Protein AF-A0A1B0CNM8-F1 (afdb_monomer)

Structure (mmCIF, N/CA/C/O backbone):
data_AF-A0A1B0CNM8-F1
#
_entry.id   AF-A0A1B0CNM8-F1
#
loop_
_atom_site.group_PDB
_atom_site.id
_atom_site.type_symbol
_atom_site.label_atom_id
_atom_site.label_alt_id
_atom_site.label_comp_id
_atom_site.label_asym_id
_atom_site.label_entity_id
_atom_site.label_seq_id
_atom_site.pdbx_PDB_ins_code
_atom_site.Cartn_x
_atom_site.Cartn_y
_atom_site.Cartn_z
_atom_site.occupancy
_atom_site.B_iso_or_equiv
_atom_site.auth_seq_id
_atom_site.auth_comp_id
_atom_site.auth_asym_id
_atom_site.auth_atom_id
_atom_site.pdbx_PDB_model_num
ATOM 1 N N . MET A 1 1 ? 19.247 5.830 -10.428 1.00 47.47 1 MET A N 1
ATOM 2 C CA . MET A 1 1 ? 19.900 4.613 -9.886 1.00 47.47 1 MET A CA 1
ATOM 3 C C . MET A 1 1 ? 19.086 3.324 -10.061 1.00 47.47 1 MET A C 1
ATOM 5 O O . MET A 1 1 ? 19.707 2.274 -10.119 1.00 47.47 1 MET A O 1
ATOM 9 N N . ALA A 1 2 ? 17.759 3.357 -10.273 1.00 41.09 2 ALA A N 1
ATOM 10 C CA . ALA A 1 2 ? 16.982 2.166 -10.674 1.00 41.09 2 ALA A CA 1
ATOM 11 C C . ALA A 1 2 ? 17.505 1.488 -11.966 1.00 41.09 2 ALA A C 1
ATOM 13 O O . ALA A 1 2 ? 17.513 0.261 -12.079 1.00 41.09 2 ALA A O 1
ATOM 14 N N . GLN A 1 3 ? 18.045 2.280 -12.903 1.00 48.50 3 GLN A N 1
ATOM 15 C CA . GLN A 1 3 ? 18.751 1.761 -14.081 1.00 48.50 3 GLN A CA 1
ATOM 16 C C . GLN A 1 3 ? 20.043 1.005 -13.729 1.00 48.50 3 GLN A C 1
ATOM 18 O O . GLN A 1 3 ? 20.383 0.063 -14.431 1.00 48.50 3 GLN A O 1
ATOM 23 N N . GLN A 1 4 ? 20.750 1.350 -12.643 1.00 51.78 4 GLN A N 1
ATOM 24 C CA . GLN A 1 4 ? 22.021 0.701 -12.292 1.00 51.78 4 GLN A CA 1
ATOM 25 C C . GLN A 1 4 ? 21.834 -0.716 -11.741 1.00 51.78 4 GLN A C 1
ATOM 27 O O . GLN A 1 4 ? 22.663 -1.562 -12.043 1.00 51.78 4 GLN A O 1
ATOM 32 N N . LYS A 1 5 ? 20.731 -1.020 -11.038 1.00 52.16 5 LYS A N 1
ATOM 33 C CA . LYS A 1 5 ? 20.410 -2.400 -10.612 1.00 52.16 5 LYS A CA 1
ATOM 34 C C . LYS A 1 5 ? 20.354 -3.359 -11.808 1.00 52.16 5 LYS A C 1
ATOM 36 O O . LYS A 1 5 ? 20.938 -4.435 -11.768 1.00 52.16 5 LYS A O 1
ATOM 41 N N . HIS A 1 6 ? 19.693 -2.940 -12.886 1.00 49.47 6 HIS A N 1
ATOM 42 C CA . HIS A 1 6 ? 19.619 -3.714 -14.124 1.00 49.47 6 HIS A CA 1
ATOM 43 C C . HIS A 1 6 ? 20.933 -3.637 -14.921 1.00 49.47 6 HIS A C 1
ATOM 45 O O . HIS A 1 6 ? 21.350 -4.623 -15.516 1.00 49.47 6 HIS A O 1
ATOM 51 N N . CYS A 1 7 ? 21.642 -2.504 -14.887 1.00 49.78 7 CYS A N 1
ATOM 52 C CA . CYS A 1 7 ? 22.917 -2.342 -15.591 1.00 49.78 7 CYS A CA 1
ATOM 53 C C . CYS A 1 7 ? 24.039 -3.215 -15.001 1.00 49.78 7 CYS A C 1
ATOM 55 O O . CYS A 1 7 ? 24.815 -3.768 -15.763 1.00 49.78 7 CYS A O 1
ATOM 57 N N . VAL A 1 8 ? 24.091 -3.399 -13.677 1.00 54.31 8 VAL A N 1
ATOM 58 C CA . VAL A 1 8 ? 25.110 -4.218 -12.989 1.00 54.31 8 VAL A CA 1
ATOM 59 C C . VAL A 1 8 ? 25.069 -5.689 -13.416 1.00 54.31 8 VAL A C 1
ATOM 61 O O . VAL A 1 8 ? 26.111 -6.334 -13.462 1.00 54.31 8 VAL A O 1
ATOM 64 N N . ILE A 1 9 ? 23.885 -6.220 -13.739 1.00 52.66 9 ILE A N 1
ATOM 65 C CA . ILE A 1 9 ? 23.716 -7.623 -14.151 1.00 52.66 9 ILE A CA 1
ATOM 66 C C . ILE A 1 9 ? 24.064 -7.811 -15.637 1.00 52.66 9 ILE A C 1
ATOM 68 O O . ILE A 1 9 ? 24.629 -8.836 -16.005 1.00 52.66 9 ILE A O 1
ATOM 72 N N . TYR A 1 10 ? 23.738 -6.832 -16.492 1.00 56.75 10 TYR A N 1
ATOM 73 C CA . TYR A 1 10 ? 23.824 -6.976 -17.955 1.00 56.75 10 TYR A CA 1
ATOM 74 C C . TYR A 1 10 ? 25.001 -6.240 -18.617 1.00 56.75 10 TYR A C 1
ATOM 76 O O . TYR A 1 10 ? 25.299 -6.495 -19.782 1.00 56.75 10 TYR A O 1
ATOM 84 N N . ARG A 1 11 ? 25.676 -5.324 -17.916 1.00 56.03 11 ARG A N 1
ATOM 85 C CA . ARG A 1 11 ? 26.890 -4.643 -18.380 1.00 56.03 11 ARG A CA 1
ATOM 86 C C . ARG A 1 11 ? 27.938 -4.715 -17.279 1.00 56.03 11 ARG A C 1
ATOM 88 O O . ARG A 1 11 ? 27.811 -4.040 -16.262 1.00 56.03 11 ARG A O 1
ATOM 95 N N . GLU A 1 12 ? 28.986 -5.506 -17.497 1.00 54.22 12 GLU A N 1
ATOM 96 C CA . GLU A 1 12 ? 30.184 -5.496 -16.656 1.00 54.22 12 GLU A CA 1
ATOM 97 C C . GLU A 1 12 ? 30.738 -4.069 -16.559 1.00 54.22 12 GLU A C 1
ATOM 99 O O . GLU A 1 12 ? 31.449 -3.576 -17.434 1.00 54.22 12 GLU A O 1
ATOM 104 N N . THR A 1 13 ? 30.430 -3.370 -15.471 1.00 58.25 13 THR A N 1
ATOM 105 C CA . THR A 1 13 ? 31.172 -2.175 -15.086 1.00 58.25 13 THR A CA 1
ATOM 106 C C . THR A 1 13 ? 32.485 -2.623 -14.457 1.00 58.25 13 THR A C 1
ATOM 108 O O . THR A 1 13 ? 32.614 -2.632 -13.235 1.00 58.25 13 THR A O 1
ATOM 111 N N . ALA A 1 14 ? 33.471 -2.969 -15.290 1.00 56.66 14 ALA A N 1
ATOM 112 C CA . ALA A 1 14 ? 34.828 -3.353 -14.873 1.00 56.66 14 ALA A CA 1
ATOM 113 C C . ALA A 1 14 ? 35.513 -2.318 -13.945 1.00 56.66 14 ALA A C 1
ATOM 115 O O . ALA A 1 14 ? 36.491 -2.630 -13.270 1.00 56.66 14 ALA A O 1
ATOM 116 N N . HIS A 1 15 ? 34.983 -1.089 -13.879 1.00 59.69 15 HIS A N 1
ATOM 117 C CA . HIS A 1 15 ? 35.511 0.029 -13.093 1.00 59.69 15 HIS A CA 1
ATOM 118 C C . HIS A 1 15 ? 34.600 0.511 -11.950 1.00 59.69 15 HIS A C 1
ATOM 120 O O . HIS A 1 15 ? 34.946 1.472 -11.268 1.00 59.69 15 HIS A O 1
ATOM 126 N N . SER A 1 16 ? 33.434 -0.102 -11.715 1.00 62.44 16 SER A N 1
ATOM 127 C CA . SER A 1 16 ? 32.561 0.295 -10.599 1.00 62.44 16 SER A CA 1
ATOM 128 C C . SER A 1 16 ? 32.737 -0.650 -9.416 1.00 62.44 16 SER A C 1
ATOM 130 O O . SER A 1 16 ? 32.490 -1.848 -9.518 1.00 62.44 16 SER A O 1
ATOM 132 N N . HIS A 1 17 ? 33.133 -0.111 -8.260 1.00 75.31 17 HIS A N 1
ATOM 133 C CA . HIS A 1 17 ? 33.208 -0.885 -7.023 1.00 75.31 17 HIS A CA 1
ATOM 134 C C . HIS A 1 17 ? 31.802 -1.337 -6.608 1.00 75.31 17 HIS A C 1
ATOM 136 O O . HIS A 1 17 ? 31.041 -0.565 -6.026 1.00 75.31 17 HIS A O 1
ATOM 142 N N . LEU A 1 18 ? 31.465 -2.600 -6.879 1.00 74.94 18 LEU A N 1
ATOM 143 C CA . LEU A 1 18 ? 30.142 -3.186 -6.632 1.00 74.94 18 LEU A CA 1
ATOM 144 C C . LEU A 1 18 ? 29.637 -2.949 -5.197 1.00 74.94 18 LEU A C 1
ATOM 146 O O . LEU A 1 18 ? 28.464 -2.657 -4.984 1.00 74.94 18 LEU A O 1
ATOM 150 N N . LYS A 1 19 ? 30.546 -2.980 -4.214 1.00 80.50 19 LYS A N 1
ATOM 151 C CA . LYS A 1 19 ? 30.250 -2.683 -2.804 1.00 80.50 19 LYS A CA 1
ATOM 152 C C . LYS A 1 19 ? 29.772 -1.244 -2.578 1.00 80.50 19 LYS A C 1
ATOM 154 O O . LYS A 1 19 ? 28.887 -1.020 -1.758 1.00 80.50 19 LYS A O 1
ATOM 159 N N . LEU A 1 20 ? 30.351 -0.275 -3.288 1.00 82.19 20 LEU A N 1
ATOM 160 C CA . LEU A 1 20 ? 29.931 1.125 -3.211 1.00 82.19 20 LEU A CA 1
ATOM 161 C C . LEU A 1 20 ? 28.561 1.314 -3.866 1.00 82.19 20 LEU A C 1
ATOM 163 O O . LEU A 1 20 ? 27.705 1.971 -3.285 1.00 82.19 20 LEU A O 1
ATOM 167 N N . VAL A 1 21 ? 28.342 0.706 -5.035 1.00 79.94 21 VAL A N 1
ATOM 168 C CA . VAL A 1 21 ? 27.052 0.767 -5.741 1.00 79.94 21 VAL A CA 1
ATOM 169 C C . VAL A 1 21 ? 25.939 0.142 -4.898 1.00 79.94 21 VAL A C 1
ATOM 171 O O . VAL A 1 21 ? 24.884 0.751 -4.753 1.00 79.94 21 VAL A O 1
ATOM 174 N N . GLY A 1 22 ? 26.190 -1.018 -4.281 1.00 81.88 22 GLY A N 1
ATOM 175 C CA . GLY A 1 22 ? 25.249 -1.650 -3.352 1.00 81.88 22 GLY A CA 1
ATOM 176 C C . GLY A 1 22 ? 24.931 -0.757 -2.152 1.00 81.88 22 GLY A C 1
ATOM 177 O O . GLY A 1 22 ? 23.768 -0.486 -1.881 1.00 81.88 22 GLY A O 1
ATOM 178 N N . LYS A 1 23 ? 25.959 -0.189 -1.502 1.00 86.12 23 LYS A N 1
ATOM 179 C CA . LYS A 1 23 ? 25.759 0.737 -0.377 1.00 86.12 23 LYS A CA 1
ATOM 180 C C . LYS A 1 23 ? 24.927 1.964 -0.768 1.00 86.12 23 LYS A C 1
ATOM 182 O O . LYS A 1 23 ? 24.056 2.371 -0.008 1.00 86.12 23 LYS A O 1
ATOM 187 N N . LEU A 1 24 ? 25.199 2.566 -1.927 1.00 84.75 24 LEU A N 1
ATOM 188 C CA . LEU A 1 24 ? 24.438 3.718 -2.420 1.00 84.75 24 LEU A CA 1
ATOM 189 C C . LEU A 1 24 ? 22.988 3.341 -2.728 1.00 84.75 24 LEU A C 1
ATOM 191 O O . LEU A 1 24 ? 22.085 4.112 -2.417 1.00 84.75 24 LEU A O 1
ATOM 195 N N . TYR A 1 25 ? 22.760 2.157 -3.298 1.00 84.50 25 TYR A N 1
ATOM 196 C CA . TYR A 1 25 ? 21.416 1.651 -3.551 1.00 84.50 25 TYR A CA 1
ATOM 197 C C . TYR A 1 25 ? 20.621 1.504 -2.249 1.00 84.50 25 TYR A C 1
ATOM 199 O O . TYR A 1 25 ? 19.516 2.038 -2.157 1.00 84.50 25 TYR A O 1
ATOM 207 N N . ASP A 1 26 ? 21.204 0.864 -1.232 1.00 88.56 26 ASP A N 1
ATOM 208 C CA . ASP A 1 26 ? 20.559 0.683 0.072 1.00 88.56 26 ASP A CA 1
ATOM 209 C C . ASP A 1 26 ? 20.246 2.034 0.731 1.00 88.56 26 ASP A C 1
ATOM 211 O O . ASP A 1 26 ? 19.144 2.241 1.234 1.00 88.56 26 ASP A O 1
ATOM 215 N N . GLN A 1 27 ? 21.174 2.995 0.657 1.00 91.94 27 GLN A N 1
ATOM 216 C CA . GLN A 1 27 ? 20.963 4.353 1.170 1.00 91.94 27 GLN A CA 1
ATOM 217 C C . GLN A 1 27 ? 19.838 5.093 0.439 1.00 91.94 27 GLN A C 1
ATOM 219 O O . GLN A 1 27 ? 19.024 5.761 1.078 1.00 91.94 27 GLN A O 1
ATOM 224 N N . CYS A 1 28 ? 19.764 4.984 -0.890 1.00 90.44 28 CYS A N 1
ATOM 225 C CA . CYS A 1 28 ? 18.667 5.569 -1.657 1.00 90.44 28 CYS A CA 1
ATOM 226 C C . CYS A 1 28 ? 17.326 4.919 -1.309 1.00 90.44 28 CYS A C 1
ATOM 228 O O . CYS A 1 28 ? 16.332 5.632 -1.188 1.00 90.44 28 CYS A O 1
ATOM 230 N N . GLN A 1 29 ? 17.294 3.596 -1.131 1.00 90.00 29 GLN A N 1
ATOM 231 C CA . GLN A 1 29 ? 16.080 2.875 -0.762 1.00 90.00 29 GLN A CA 1
ATOM 232 C C . GLN A 1 29 ? 15.595 3.270 0.638 1.00 90.00 29 GLN A C 1
ATOM 234 O O . GLN A 1 29 ? 14.409 3.535 0.816 1.00 90.00 29 GLN A O 1
ATOM 239 N N . ASP A 1 30 ? 16.497 3.372 1.615 1.00 93.12 30 ASP A N 1
ATOM 240 C CA . ASP A 1 30 ? 16.167 3.826 2.970 1.00 93.12 30 ASP A CA 1
ATOM 241 C C . ASP A 1 30 ? 15.648 5.273 2.962 1.00 93.12 30 ASP A C 1
ATOM 243 O O . ASP A 1 30 ? 14.571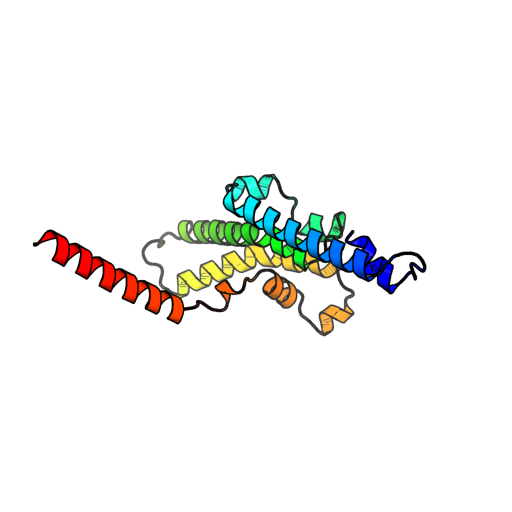 5.566 3.481 1.00 93.12 30 ASP A O 1
ATOM 247 N N . THR A 1 31 ? 16.338 6.167 2.246 1.00 94.44 31 THR A N 1
ATOM 248 C CA . THR A 1 31 ? 15.903 7.565 2.084 1.00 94.44 31 THR A CA 1
ATOM 249 C C . THR A 1 31 ? 14.521 7.655 1.429 1.00 94.44 31 THR A C 1
ATOM 251 O O . THR A 1 31 ? 13.692 8.468 1.836 1.00 94.44 31 THR A O 1
ATOM 254 N N . LEU A 1 32 ? 14.239 6.807 0.434 1.00 93.44 32 LEU A N 1
ATOM 255 C CA . LEU A 1 32 ? 12.935 6.738 -0.226 1.00 93.44 32 LEU A CA 1
ATOM 256 C C . LEU A 1 32 ? 11.830 6.300 0.742 1.00 93.44 32 LEU A C 1
ATOM 258 O O . LEU A 1 32 ? 10.756 6.900 0.748 1.00 93.44 32 LEU A O 1
ATOM 262 N N . VAL A 1 33 ? 12.081 5.280 1.565 1.00 92.31 33 VAL A N 1
ATOM 263 C CA . VAL A 1 33 ? 11.109 4.800 2.560 1.00 92.31 33 VAL A CA 1
ATOM 264 C C . VAL A 1 33 ? 10.847 5.868 3.621 1.00 92.31 33 VAL A C 1
ATOM 266 O O . VAL A 1 33 ? 9.688 6.128 3.960 1.00 92.31 33 VAL A O 1
ATOM 269 N N . GLN A 1 34 ? 11.897 6.537 4.102 1.00 94.31 34 GLN A N 1
ATOM 270 C CA . GLN A 1 34 ? 11.774 7.653 5.041 1.00 94.31 34 GLN A CA 1
ATOM 271 C C . GLN A 1 34 ? 10.955 8.795 4.438 1.00 94.31 34 GLN A C 1
ATOM 273 O O . GLN A 1 34 ? 10.027 9.290 5.076 1.00 94.31 34 GLN A O 1
ATOM 278 N N . PHE A 1 35 ? 11.236 9.165 3.188 1.00 93.50 35 PHE A N 1
ATOM 279 C CA . PHE A 1 35 ? 10.489 10.206 2.495 1.00 93.50 35 PHE A CA 1
ATOM 280 C C . PHE A 1 35 ? 9.022 9.817 2.281 1.00 93.50 35 PHE A C 1
ATOM 282 O O . PHE A 1 35 ? 8.137 10.605 2.595 1.00 93.50 35 PHE A O 1
ATOM 289 N N . GLY A 1 36 ? 8.734 8.591 1.836 1.00 91.56 36 GLY A N 1
ATOM 290 C CA . GLY A 1 36 ? 7.360 8.101 1.688 1.00 91.56 36 GLY A CA 1
ATOM 291 C C . GLY A 1 36 ? 6.579 8.127 3.006 1.00 91.56 36 GLY A C 1
ATOM 292 O O . GLY A 1 36 ? 5.428 8.563 3.038 1.00 91.56 36 GLY A O 1
ATOM 293 N N . THR A 1 37 ? 7.231 7.750 4.109 1.00 90.50 37 THR A N 1
ATOM 294 C CA . THR A 1 37 ? 6.645 7.802 5.461 1.00 90.50 37 THR A CA 1
ATOM 295 C C . THR A 1 37 ? 6.381 9.242 5.902 1.00 90.50 37 THR A C 1
ATOM 297 O O . THR A 1 37 ? 5.322 9.547 6.455 1.00 90.50 37 THR A O 1
ATOM 300 N N . PHE A 1 38 ? 7.322 10.144 5.619 1.00 93.00 38 PHE A N 1
ATOM 301 C CA . PHE A 1 38 ? 7.183 11.567 5.900 1.00 93.00 38 PHE A CA 1
ATOM 302 C C . PHE A 1 38 ? 6.013 12.181 5.124 1.00 93.00 38 PHE A C 1
ATOM 304 O O . PHE A 1 38 ? 5.191 12.879 5.717 1.00 93.00 38 PHE A O 1
ATOM 311 N N . LEU A 1 39 ? 5.884 11.872 3.831 1.00 91.44 39 LEU A N 1
ATOM 312 C CA . LEU A 1 39 ? 4.774 12.346 3.006 1.00 91.44 39 LEU A CA 1
ATOM 313 C C . LEU A 1 39 ? 3.425 11.872 3.553 1.00 91.44 39 LEU A C 1
ATOM 315 O O . LEU A 1 39 ? 2.521 12.688 3.705 1.00 91.44 39 LEU A O 1
ATOM 319 N N . GLY A 1 40 ? 3.309 10.586 3.897 1.00 87.38 40 GLY A N 1
ATOM 320 C CA . GLY A 1 40 ? 2.072 10.019 4.443 1.00 87.38 40 GLY A CA 1
ATOM 321 C C . GLY A 1 40 ? 1.691 10.547 5.832 1.00 87.38 40 GLY A C 1
ATOM 322 O O . GLY A 1 40 ? 0.536 10.426 6.223 1.00 87.38 40 GLY A O 1
ATOM 323 N N . SER A 1 41 ? 2.641 11.129 6.571 1.00 89.00 41 SER A N 1
ATOM 324 C CA . SER A 1 41 ? 2.390 11.734 7.890 1.00 89.00 41 SER A CA 1
ATOM 325 C C . SER A 1 41 ? 2.148 13.245 7.825 1.00 89.00 41 SER A C 1
ATOM 327 O O . SER A 1 41 ? 1.517 13.800 8.719 1.00 89.00 41 SER A O 1
ATOM 329 N N . THR A 1 42 ? 2.683 13.917 6.803 1.00 91.62 42 THR A N 1
ATOM 330 C CA . THR A 1 42 ? 2.654 15.384 6.687 1.00 91.62 42 THR A CA 1
ATOM 331 C C . THR A 1 42 ? 1.470 15.869 5.863 1.00 91.62 42 THR A C 1
ATOM 333 O O . THR A 1 42 ? 0.887 16.901 6.189 1.00 91.62 42 THR A O 1
ATOM 336 N N . TYR A 1 43 ? 1.123 15.145 4.798 1.00 90.56 43 TYR A N 1
ATOM 337 C CA . TYR A 1 43 ? 0.020 15.508 3.915 1.00 90.56 43 TYR A CA 1
ATOM 338 C C . TYR A 1 43 ? -1.280 14.827 4.322 1.00 90.56 43 TYR A C 1
ATOM 340 O O . TYR A 1 43 ? -1.293 13.699 4.820 1.00 90.56 43 TYR A O 1
ATOM 348 N N . THR A 1 44 ? -2.391 15.503 4.038 1.00 89.94 44 THR A N 1
ATOM 349 C CA . THR A 1 44 ? -3.696 14.837 3.972 1.00 89.94 44 THR A CA 1
ATOM 350 C C . THR A 1 44 ? -3.728 13.864 2.793 1.00 89.94 44 THR A C 1
ATOM 352 O O . THR A 1 44 ? -2.924 13.960 1.861 1.00 89.94 44 THR A O 1
ATOM 355 N N . VAL A 1 45 ? -4.650 12.899 2.812 1.00 86.50 45 VAL A N 1
ATOM 356 C CA . VAL A 1 45 ? -4.694 11.892 1.743 1.00 86.50 45 VAL A CA 1
ATOM 357 C C . VAL A 1 45 ? -5.115 12.517 0.410 1.00 86.50 45 VAL A C 1
ATOM 359 O O . VAL A 1 45 ? -4.633 12.105 -0.642 1.00 86.50 45 VAL A O 1
ATOM 362 N N . GLU A 1 46 ? -5.946 13.555 0.446 1.00 87.75 46 GLU A N 1
ATOM 363 C CA . GLU A 1 46 ? -6.361 14.317 -0.728 1.00 87.75 46 GLU A CA 1
ATOM 364 C C . GLU A 1 46 ? -5.181 15.066 -1.367 1.00 87.75 46 GLU A C 1
ATOM 366 O O . GLU A 1 46 ? -4.946 14.926 -2.568 1.00 87.75 46 GLU A O 1
ATOM 371 N N . GLU A 1 47 ? -4.385 15.788 -0.569 1.00 91.12 47 GLU A N 1
ATOM 372 C CA . GLU A 1 47 ? -3.171 16.465 -1.052 1.00 91.12 47 GLU A CA 1
ATOM 373 C C . GLU A 1 47 ? -2.149 15.460 -1.592 1.00 91.12 47 GLU A C 1
ATOM 375 O O . GLU A 1 47 ? -1.507 15.699 -2.615 1.00 91.12 47 GLU A O 1
ATOM 380 N N . TYR A 1 48 ? -2.014 14.310 -0.928 1.00 91.19 48 TYR A N 1
ATOM 381 C CA . TYR A 1 48 ? -1.136 13.230 -1.367 1.00 91.19 48 TYR A CA 1
ATOM 382 C C . TYR A 1 48 ? -1.540 12.706 -2.754 1.00 91.19 48 TYR A C 1
ATOM 384 O O . TYR A 1 48 ? -0.684 12.513 -3.618 1.00 91.19 48 TYR A O 1
ATOM 392 N N . MET A 1 49 ? -2.844 12.533 -2.991 1.00 87.44 49 MET A N 1
ATOM 393 C CA . MET A 1 49 ? -3.390 12.085 -4.274 1.00 87.44 49 MET A CA 1
ATOM 394 C C . MET A 1 49 ? -3.281 13.132 -5.387 1.00 87.44 49 MET A C 1
ATOM 396 O O . MET A 1 49 ? -3.133 12.754 -6.544 1.00 87.44 49 MET A O 1
ATOM 400 N N . GLU A 1 50 ? -3.358 14.424 -5.066 1.00 90.06 50 GLU A N 1
ATOM 401 C CA . GLU A 1 50 ? -3.201 15.501 -6.053 1.00 90.06 50 GLU A CA 1
ATOM 402 C C . GLU A 1 50 ? -1.737 15.675 -6.487 1.00 90.06 50 GLU A C 1
ATOM 404 O O . GLU A 1 50 ? -1.448 16.003 -7.638 1.00 90.06 50 GLU A O 1
ATOM 409 N N . ARG A 1 51 ? -0.792 15.450 -5.566 1.00 89.38 51 ARG A N 1
ATOM 410 C CA . ARG A 1 51 ? 0.644 15.655 -5.805 1.00 89.38 51 ARG A CA 1
ATOM 411 C C . ARG A 1 51 ? 1.329 14.471 -6.478 1.00 89.38 51 ARG A C 1
ATOM 413 O O . ARG A 1 51 ? 2.352 14.676 -7.132 1.00 89.38 51 ARG A O 1
ATOM 420 N N . LEU A 1 52 ? 0.820 13.253 -6.297 1.00 89.69 52 LEU A N 1
ATOM 421 C CA . LEU A 1 52 ? 1.413 12.047 -6.870 1.00 89.69 52 LEU A CA 1
ATOM 422 C C . LEU A 1 52 ? 0.687 11.595 -8.140 1.00 89.69 52 LEU A C 1
ATOM 424 O O . LEU A 1 52 ? -0.539 11.649 -8.213 1.00 89.69 52 LEU A O 1
ATOM 428 N N . PRO A 1 53 ? 1.431 11.107 -9.149 1.00 90.50 53 PRO A N 1
ATOM 429 C CA . PRO A 1 53 ? 0.825 10.576 -10.359 1.00 90.50 53 PRO A CA 1
ATOM 430 C C . PRO A 1 53 ? 0.033 9.295 -10.069 1.00 90.50 53 PRO A C 1
ATOM 432 O O . PRO A 1 53 ? 0.230 8.622 -9.059 1.00 90.50 53 PRO A O 1
ATOM 435 N N . SER A 1 54 ? -0.846 8.913 -10.994 1.00 89.44 54 SER A N 1
ATOM 436 C CA . SER A 1 54 ? -1.564 7.640 -10.893 1.00 89.44 54 SER A CA 1
ATOM 437 C C . SER A 1 54 ? -0.601 6.444 -10.922 1.00 89.44 54 SER A C 1
ATOM 439 O O . SER A 1 54 ? 0.453 6.501 -11.565 1.00 89.44 54 SER A O 1
ATOM 441 N N . ILE A 1 55 ? -0.987 5.321 -10.299 1.00 89.19 55 ILE A N 1
ATOM 442 C CA . ILE A 1 55 ? -0.180 4.088 -10.355 1.00 89.19 55 ILE A CA 1
ATOM 443 C C . ILE A 1 55 ? 0.070 3.625 -11.800 1.00 89.19 55 ILE A C 1
ATOM 445 O O . ILE A 1 55 ? 1.146 3.122 -12.113 1.00 89.19 55 ILE A O 1
ATOM 449 N N . HIS A 1 56 ? -0.886 3.856 -12.701 1.00 87.44 56 HIS A N 1
ATOM 450 C CA . HIS A 1 56 ? -0.739 3.542 -14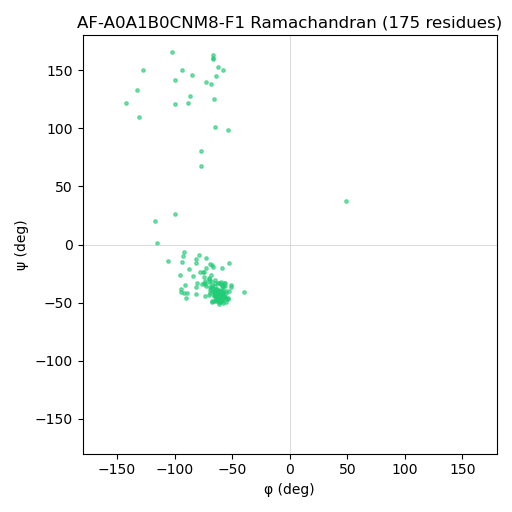.118 1.00 87.44 56 HIS A CA 1
ATOM 451 C C . HIS A 1 56 ? 0.420 4.320 -14.757 1.00 87.44 56 HIS A C 1
ATOM 453 O O . HIS A 1 56 ? 1.298 3.710 -15.366 1.00 87.44 56 HIS A O 1
ATOM 459 N N . SER A 1 57 ? 0.478 5.640 -14.549 1.00 89.75 57 SER A N 1
ATOM 460 C CA . SER A 1 57 ? 1.581 6.485 -15.030 1.00 89.75 57 SER A CA 1
ATOM 461 C C . SER A 1 57 ? 2.916 6.083 -14.394 1.00 89.75 57 SER A C 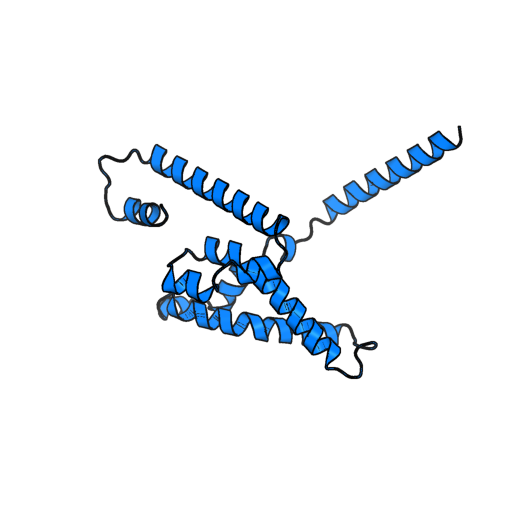1
ATOM 463 O O . SER A 1 57 ? 3.928 5.987 -15.085 1.00 89.75 57 SER A O 1
ATOM 465 N N . MET A 1 58 ? 2.930 5.770 -13.091 1.00 91.06 58 MET A N 1
ATOM 466 C CA . MET A 1 58 ? 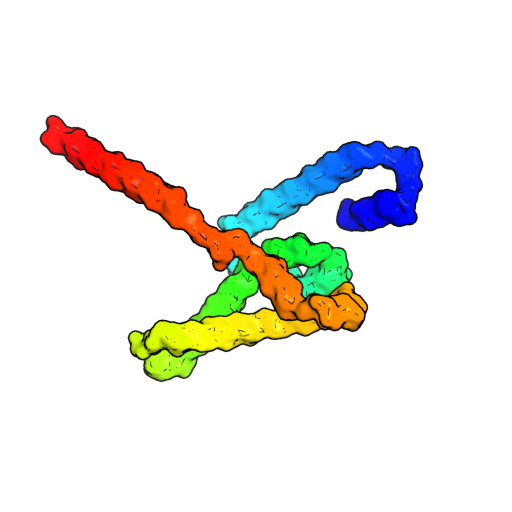4.143 5.292 -12.410 1.00 91.06 58 MET A CA 1
ATOM 467 C C . MET A 1 58 ? 4.720 4.029 -13.063 1.00 91.06 58 MET A C 1
ATOM 469 O O . MET A 1 58 ? 5.929 3.951 -13.281 1.00 91.06 58 MET A O 1
ATOM 473 N N . LEU A 1 59 ? 3.869 3.052 -13.381 1.00 88.19 59 LEU A N 1
ATOM 474 C CA . LEU A 1 59 ? 4.294 1.750 -13.898 1.00 88.19 59 LEU A CA 1
ATOM 475 C C . LEU A 1 59 ? 4.596 1.771 -15.404 1.00 88.19 59 LEU A C 1
ATOM 477 O O . LEU A 1 59 ? 5.585 1.177 -15.834 1.00 88.19 59 LEU A O 1
ATOM 481 N N . GLN A 1 60 ? 3.760 2.434 -16.209 1.00 86.44 60 GLN A N 1
ATOM 482 C CA . GLN A 1 60 ? 3.873 2.394 -17.670 1.00 86.44 60 GLN A CA 1
ATOM 483 C C . GLN A 1 60 ? 4.726 3.521 -18.252 1.00 86.44 60 GLN A C 1
ATOM 485 O O . GLN A 1 60 ? 5.512 3.259 -19.154 1.00 86.44 60 GLN A O 1
ATOM 490 N N . GLU A 1 61 ? 4.589 4.751 -17.755 1.00 88.94 61 GLU A N 1
ATOM 491 C CA . GLU A 1 61 ? 5.260 5.927 -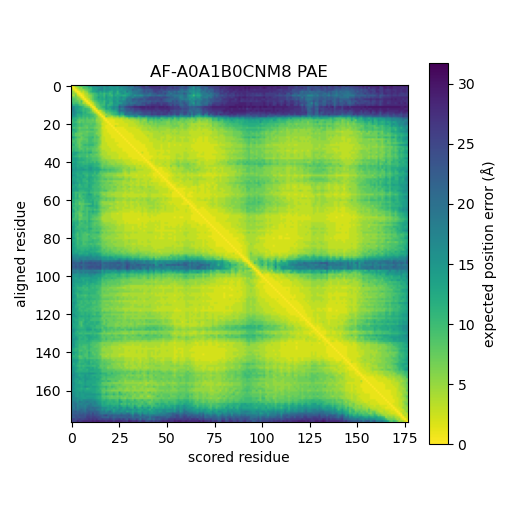18.329 1.00 88.94 61 GLU A CA 1
ATOM 492 C C . GLU A 1 61 ? 6.631 6.162 -17.686 1.00 88.94 61 GLU A C 1
ATOM 494 O O . GLU A 1 61 ? 7.631 6.353 -18.374 1.00 88.94 61 GLU A O 1
ATOM 499 N N . TYR A 1 62 ? 6.697 6.093 -16.354 1.00 88.56 62 TYR A N 1
ATOM 500 C CA . TYR A 1 62 ? 7.939 6.324 -15.608 1.00 88.56 62 TYR A CA 1
ATOM 501 C C . TYR A 1 62 ? 8.744 5.049 -15.339 1.00 88.56 62 TYR A C 1
ATOM 503 O O . TYR A 1 62 ? 9.861 5.131 -14.824 1.00 88.56 62 TYR A O 1
ATOM 511 N N . HIS A 1 63 ? 8.193 3.878 -15.681 1.00 86.19 63 HIS A N 1
ATOM 512 C CA . HIS A 1 63 ? 8.812 2.565 -15.476 1.00 86.19 63 HIS A CA 1
ATOM 513 C C . HIS A 1 63 ? 9.347 2.360 -14.047 1.00 86.19 63 HIS A C 1
ATOM 515 O O . HIS A 1 63 ? 10.410 1.766 -13.831 1.00 86.19 63 HIS A O 1
ATOM 521 N N . ILE A 1 64 ? 8.615 2.877 -13.057 1.00 89.62 64 ILE A N 1
ATOM 522 C CA . ILE A 1 64 ? 8.922 2.676 -11.642 1.00 89.62 64 ILE A CA 1
ATOM 523 C C . ILE A 1 64 ? 8.673 1.203 -11.313 1.00 89.62 64 ILE A C 1
ATOM 525 O O . ILE A 1 64 ? 7.695 0.602 -11.756 1.00 89.62 64 ILE A O 1
ATOM 529 N N . HIS A 1 65 ? 9.575 0.608 -10.535 1.00 87.88 65 HIS A N 1
ATOM 530 C CA . HIS A 1 65 ? 9.451 -0.787 -10.132 1.00 87.88 65 HIS A CA 1
ATOM 531 C C . HIS A 1 65 ? 8.205 -0.989 -9.251 1.00 87.88 65 HIS A C 1
ATOM 533 O O . HIS A 1 65 ? 7.829 -0.105 -8.477 1.00 87.88 65 HIS A O 1
ATOM 539 N N . SER A 1 66 ? 7.550 -2.146 -9.383 1.00 88.81 66 SER A N 1
ATOM 540 C CA . SER A 1 66 ? 6.244 -2.394 -8.763 1.00 88.81 66 SER A CA 1
ATOM 541 C C . SER A 1 66 ? 6.267 -2.229 -7.245 1.00 88.81 66 SER A C 1
ATOM 543 O O . SER A 1 66 ? 5.346 -1.644 -6.693 1.00 88.81 66 SER A O 1
ATOM 545 N N . ASP A 1 67 ? 7.329 -2.665 -6.571 1.00 89.56 67 ASP A N 1
ATOM 546 C CA . ASP A 1 67 ? 7.480 -2.492 -5.119 1.00 89.56 67 ASP A CA 1
ATOM 547 C C . ASP A 1 67 ? 7.367 -1.020 -4.678 1.00 89.56 67 ASP A C 1
ATOM 549 O O . ASP A 1 67 ? 6.609 -0.710 -3.761 1.00 89.56 67 ASP A O 1
ATOM 553 N N . VAL A 1 68 ? 8.057 -0.106 -5.361 1.00 91.44 68 VAL A N 1
ATOM 554 C CA . VAL A 1 68 ? 8.069 1.329 -5.066 1.00 91.44 68 VAL A CA 1
ATOM 555 C C . VAL A 1 68 ? 6.762 1.987 -5.491 1.00 91.44 68 VAL A C 1
ATOM 557 O O . VAL A 1 68 ? 6.197 2.769 -4.728 1.00 91.44 68 VAL A O 1
ATOM 560 N N . ALA A 1 69 ? 6.256 1.662 -6.683 1.00 92.69 69 ALA A N 1
ATOM 561 C CA . ALA A 1 69 ? 5.005 2.229 -7.180 1.00 92.69 69 ALA A CA 1
ATOM 562 C C . ALA A 1 69 ? 3.831 1.870 -6.257 1.00 92.69 69 ALA A C 1
ATOM 564 O O . ALA A 1 69 ? 3.057 2.741 -5.863 1.00 92.69 69 ALA A O 1
ATOM 565 N N . PHE A 1 70 ? 3.733 0.601 -5.848 1.00 93.12 70 PHE A N 1
ATOM 566 C CA . PHE A 1 70 ? 2.703 0.169 -4.912 1.00 93.12 70 PHE A CA 1
ATOM 567 C C . PHE A 1 70 ? 2.931 0.728 -3.512 1.00 93.12 70 PHE A C 1
ATOM 569 O O . PHE A 1 70 ? 1.950 1.145 -2.910 1.00 93.12 70 PHE A O 1
ATOM 576 N N . PHE A 1 71 ? 4.173 0.803 -3.014 1.00 92.62 71 PHE A N 1
ATOM 577 C CA . PHE A 1 71 ? 4.486 1.441 -1.727 1.00 92.62 71 PHE A CA 1
ATOM 578 C C . PHE A 1 71 ? 3.939 2.873 -1.643 1.00 92.62 71 PHE A C 1
AT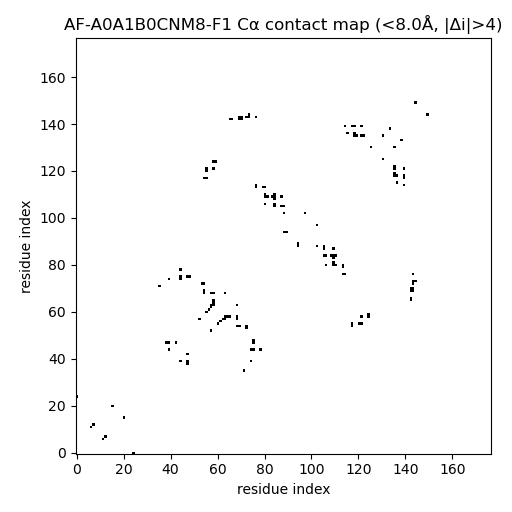OM 580 O O . PHE A 1 71 ? 3.292 3.214 -0.654 1.00 92.62 71 PHE A O 1
ATOM 587 N N . LEU A 1 72 ? 4.131 3.674 -2.695 1.00 92.25 72 LEU A N 1
ATOM 588 C CA . LEU A 1 72 ? 3.606 5.039 -2.771 1.00 92.25 72 LEU A CA 1
ATOM 589 C C . LEU A 1 72 ? 2.085 5.070 -2.980 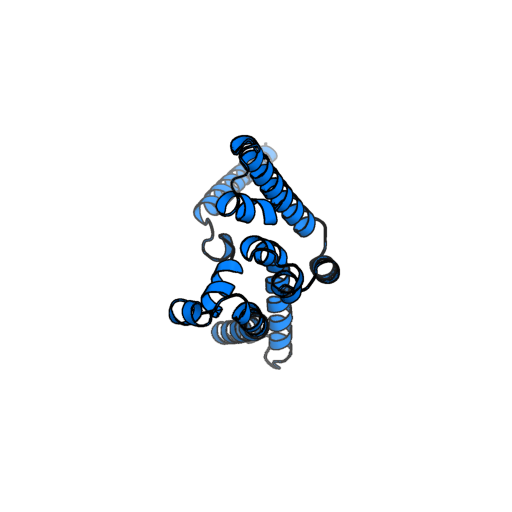1.00 92.25 72 LEU A C 1
ATOM 591 O O . LEU A 1 72 ? 1.404 5.927 -2.436 1.00 92.25 72 LEU A O 1
ATOM 595 N N . ALA A 1 73 ? 1.514 4.132 -3.734 1.00 92.25 73 ALA A N 1
ATOM 596 C CA . ALA A 1 73 ? 0.089 4.159 -4.056 1.00 92.25 73 ALA A CA 1
ATOM 597 C C . ALA A 1 73 ? -0.835 3.600 -2.951 1.00 92.25 73 ALA A C 1
ATOM 599 O O . ALA A 1 73 ? -2.038 3.867 -2.986 1.00 92.25 73 ALA A O 1
ATOM 600 N N . ARG A 1 74 ? -0.326 2.853 -1.951 1.00 91.31 74 ARG A N 1
ATOM 601 C CA . ARG A 1 74 ? -1.183 2.210 -0.920 1.00 91.31 74 ARG A CA 1
ATOM 602 C C . ARG A 1 74 ? -2.140 3.170 -0.205 1.00 91.31 74 ARG A C 1
ATOM 604 O O . ARG A 1 74 ? -3.322 2.830 -0.111 1.00 91.31 74 ARG A O 1
ATOM 611 N N . PRO A 1 75 ? -1.703 4.354 0.276 1.00 90.62 75 PRO A N 1
ATOM 612 C CA . PRO A 1 75 ? -2.606 5.287 0.951 1.00 90.62 75 PRO A CA 1
ATOM 613 C C . PRO A 1 75 ? -3.765 5.731 0.048 1.00 90.62 75 PRO A C 1
ATOM 615 O O . PRO A 1 75 ? -4.894 5.884 0.517 1.00 90.62 75 PRO A O 1
ATOM 618 N N . MET A 1 76 ? -3.504 5.860 -1.259 1.00 91.19 76 MET A N 1
ATOM 619 C CA . MET A 1 76 ? -4.503 6.244 -2.257 1.00 91.19 76 MET A CA 1
ATOM 620 C C . MET A 1 76 ? -5.586 5.168 -2.389 1.00 91.19 76 MET A C 1
ATOM 622 O O . MET A 1 76 ? -6.772 5.492 -2.399 1.00 91.19 76 MET A O 1
ATOM 626 N N . PHE A 1 77 ? -5.203 3.886 -2.428 1.00 91.94 77 PHE A N 1
ATOM 627 C CA . PHE A 1 77 ? -6.160 2.779 -2.538 1.00 91.94 77 PHE A CA 1
ATOM 628 C C . PHE A 1 77 ? -7.072 2.697 -1.323 1.00 91.94 77 PHE A C 1
ATOM 630 O O . PHE A 1 77 ? -8.292 2.661 -1.473 1.00 91.94 77 PHE A O 1
ATOM 637 N N . SER A 1 78 ? -6.499 2.734 -0.119 1.00 90.19 78 SER A N 1
ATOM 638 C CA . SER A 1 78 ? -7.273 2.687 1.123 1.00 90.19 78 SER A CA 1
ATOM 639 C C . SER A 1 78 ? -8.284 3.829 1.196 1.00 90.19 78 SER A C 1
ATOM 641 O O . SER A 1 78 ? -9.437 3.620 1.578 1.00 90.19 78 SER A O 1
ATOM 643 N N . HIS A 1 79 ? -7.888 5.033 0.785 1.00 91.56 79 HIS A N 1
ATOM 644 C CA . HIS A 1 79 ? -8.789 6.176 0.752 1.00 91.56 79 HIS A CA 1
ATOM 645 C C . HIS A 1 79 ? -9.896 6.025 -0.295 1.00 91.56 79 HIS A C 1
ATOM 647 O O . HIS A 1 79 ? -11.069 6.176 0.041 1.00 91.56 79 HIS A O 1
ATOM 653 N N . GLN A 1 80 ? -9.558 5.651 -1.532 1.00 92.75 80 GLN A N 1
ATOM 654 C CA . GLN A 1 80 ? -10.540 5.438 -2.600 1.00 92.75 80 GLN A CA 1
ATOM 655 C C . GLN A 1 80 ? -11.557 4.344 -2.245 1.00 92.75 80 GLN A C 1
ATOM 657 O O . GLN A 1 80 ? -12.757 4.521 -2.467 1.00 92.75 80 GLN A O 1
ATOM 662 N N . ILE A 1 81 ? -11.105 3.236 -1.647 1.00 94.19 81 ILE A N 1
ATOM 663 C CA . ILE A 1 81 ? -11.977 2.139 -1.205 1.00 94.19 81 ILE A CA 1
ATOM 664 C C . ILE A 1 81 ? -12.930 2.629 -0.112 1.00 94.19 81 ILE A C 1
ATOM 666 O O . ILE A 1 81 ? -14.137 2.407 -0.214 1.00 94.19 81 ILE A O 1
ATOM 670 N N . ASN A 1 82 ? -12.423 3.333 0.904 1.00 93.06 82 ASN A N 1
ATOM 671 C CA . ASN A 1 82 ? -13.256 3.866 1.984 1.00 93.06 82 ASN A CA 1
ATOM 672 C C . ASN A 1 82 ? -14.262 4.906 1.476 1.00 93.06 82 ASN A C 1
ATOM 674 O O . ASN A 1 82 ? -15.437 4.853 1.838 1.00 93.06 82 ASN A O 1
ATOM 678 N N . GLN A 1 83 ? -13.838 5.799 0.581 1.00 93.62 83 GLN A N 1
ATOM 679 C CA . GLN A 1 83 ? -14.710 6.793 -0.035 1.00 93.62 83 GLN A CA 1
ATOM 680 C C . GLN A 1 83 ? -15.835 6.121 -0.837 1.00 93.62 83 GLN A C 1
ATOM 682 O O . GLN A 1 83 ? -17.009 6.470 -0.678 1.00 93.62 83 GLN A O 1
ATOM 687 N N . LYS A 1 84 ? -15.502 5.119 -1.662 1.00 94.12 84 LYS A N 1
ATOM 688 C CA . LYS A 1 84 ? -16.484 4.360 -2.446 1.00 94.12 84 LYS A CA 1
ATOM 689 C C . LYS A 1 84 ? -17.426 3.557 -1.549 1.00 94.12 84 LYS A C 1
ATOM 691 O O . LYS A 1 84 ? -18.634 3.539 -1.785 1.00 94.12 84 LYS A O 1
ATOM 696 N N . TYR A 1 85 ? -16.902 2.946 -0.491 1.00 93.81 85 TYR A N 1
ATOM 697 C CA . TYR A 1 85 ? -17.696 2.223 0.497 1.00 93.81 85 TYR A CA 1
ATOM 698 C C . TYR A 1 85 ? -18.695 3.143 1.207 1.00 93.81 85 TYR A C 1
ATOM 700 O O . TYR A 1 85 ? -19.870 2.794 1.333 1.00 93.81 85 TYR A O 1
ATOM 708 N N . ASP A 1 86 ? -18.278 4.344 1.612 1.00 92.25 86 ASP A N 1
ATOM 709 C CA . ASP A 1 86 ? -19.177 5.315 2.234 1.00 92.25 86 ASP A CA 1
ATOM 710 C C . ASP A 1 86 ? -20.264 5.811 1.274 1.00 92.25 86 ASP A C 1
ATOM 712 O O . ASP A 1 86 ? -21.408 5.997 1.699 1.00 92.25 86 ASP A O 1
ATOM 716 N N . GLN A 1 87 ? -19.951 5.975 -0.015 1.00 92.06 87 GLN A N 1
ATOM 717 C CA . GLN A 1 87 ? -20.946 6.284 -1.047 1.00 92.06 87 GLN A CA 1
ATOM 718 C C . GLN A 1 87 ? -21.988 5.161 -1.173 1.00 92.06 87 GLN A C 1
ATOM 720 O O . GLN A 1 87 ? -23.185 5.431 -1.073 1.00 92.06 87 GLN A O 1
ATOM 725 N N . LEU A 1 88 ? -21.551 3.903 -1.312 1.00 89.56 88 LEU A N 1
ATOM 726 C CA . LEU A 1 88 ? -22.441 2.733 -1.395 1.00 89.56 88 LEU A CA 1
ATOM 727 C C . LEU A 1 88 ? -23.267 2.539 -0.119 1.00 89.56 88 LEU A C 1
ATOM 729 O O . LEU A 1 88 ? -24.412 2.082 -0.150 1.00 89.56 88 LEU A O 1
ATOM 733 N N . ARG A 1 89 ? -22.698 2.897 1.034 1.00 88.31 89 ARG A N 1
ATOM 734 C CA . ARG A 1 89 ? -23.406 2.853 2.309 1.00 88.31 89 ARG A CA 1
ATOM 735 C C . ARG A 1 89 ? -24.519 3.897 2.357 1.00 88.31 89 ARG A C 1
ATOM 737 O O . ARG A 1 89 ? -25.634 3.521 2.700 1.00 88.31 89 ARG A O 1
ATOM 744 N N . LYS A 1 90 ? -24.228 5.155 2.000 1.00 88.19 90 LYS A 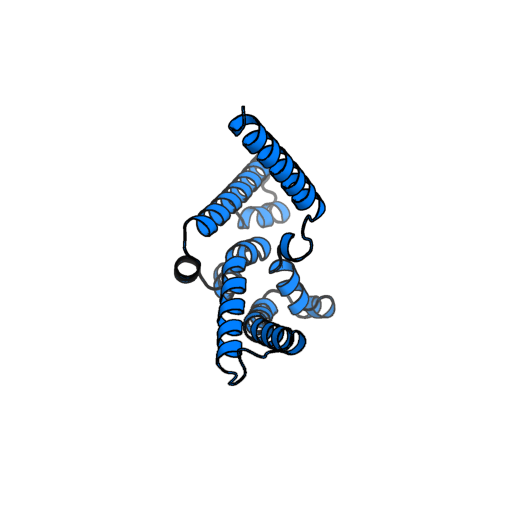N 1
ATOM 745 C CA . LYS A 1 90 ? -25.179 6.286 2.017 1.00 88.19 90 LYS A CA 1
ATOM 746 C C . LYS A 1 90 ? -26.266 6.190 0.945 1.00 88.19 90 LYS A C 1
ATOM 748 O O . LYS A 1 90 ? -27.357 6.703 1.160 1.00 88.19 90 LYS A O 1
ATOM 753 N N . ALA A 1 91 ? -25.978 5.545 -0.184 1.00 85.69 91 ALA A N 1
ATOM 754 C CA . ALA A 1 91 ? -26.953 5.316 -1.249 1.00 85.69 91 ALA A CA 1
ATOM 755 C C . ALA A 1 91 ? -28.083 4.354 -0.834 1.00 85.69 91 ALA A C 1
ATOM 757 O O . ALA A 1 91 ? -29.129 4.321 -1.478 1.00 85.69 91 ALA A O 1
ATOM 758 N N . ASP A 1 92 ? -27.896 3.577 0.239 1.00 83.19 92 ASP A N 1
ATOM 759 C CA . ASP A 1 92 ? -28.904 2.639 0.719 1.00 83.19 92 ASP A CA 1
ATOM 760 C C . ASP A 1 92 ? -29.872 3.308 1.714 1.00 83.19 92 ASP A C 1
ATOM 762 O O . ASP A 1 92 ? -29.439 3.772 2.782 1.00 83.19 92 ASP A O 1
ATOM 766 N N . PRO A 1 93 ? -31.188 3.310 1.432 1.00 76.94 93 PRO A N 1
ATOM 767 C CA . PRO A 1 93 ? -32.196 3.903 2.310 1.00 76.94 93 PRO A CA 1
ATOM 768 C C . PRO A 1 93 ? -32.226 3.289 3.724 1.00 76.94 93 PRO A C 1
ATOM 770 O O . PRO A 1 93 ? -32.670 3.946 4.665 1.00 76.94 93 PRO A O 1
ATOM 773 N N . ASN A 1 94 ? -31.688 2.078 3.925 1.00 79.12 94 ASN A N 1
ATOM 774 C CA . ASN A 1 94 ? -31.591 1.400 5.224 1.00 79.12 94 ASN A CA 1
ATOM 775 C C . ASN A 1 94 ? -30.202 1.502 5.895 1.00 79.12 94 ASN A C 1
ATOM 777 O O . ASN A 1 94 ? -29.850 0.665 6.731 1.00 79.12 94 ASN A O 1
ATOM 781 N N . THR A 1 95 ? -29.423 2.553 5.603 1.00 73.25 95 THR A N 1
ATOM 782 C CA . THR A 1 95 ? -28.048 2.797 6.104 1.00 73.25 95 THR A CA 1
ATOM 783 C C . THR A 1 95 ? -27.811 2.442 7.588 1.00 73.25 95 THR A C 1
ATOM 785 O O . THR A 1 95 ? -26.768 1.883 7.936 1.00 73.25 95 THR A O 1
ATOM 788 N N . LYS A 1 96 ? -28.757 2.749 8.490 1.00 72.88 96 LYS A N 1
ATOM 789 C CA . LYS A 1 96 ? -28.597 2.542 9.946 1.00 72.88 96 LYS A CA 1
ATOM 790 C C . LYS A 1 96 ? -28.871 1.106 10.426 1.00 72.88 96 LYS A C 1
ATOM 792 O O . LYS A 1 96 ? -28.524 0.790 11.558 1.00 72.88 96 LYS A O 1
ATOM 797 N N . LYS A 1 97 ? -29.464 0.238 9.595 1.00 78.06 97 LYS A N 1
ATOM 798 C CA . LYS A 1 97 ? -29.851 -1.147 9.948 1.00 78.06 97 LYS A CA 1
ATOM 799 C C . LYS A 1 97 ? -29.113 -2.216 9.130 1.00 78.06 97 LYS A C 1
ATOM 801 O O . LYS A 1 97 ? -29.575 -3.348 9.037 1.00 78.06 97 LYS A O 1
ATOM 806 N N . LEU A 1 98 ? -27.972 -1.871 8.533 1.00 79.31 98 LEU A N 1
ATOM 807 C CA . LEU A 1 98 ? -27.186 -2.825 7.750 1.00 79.31 98 LEU A CA 1
ATOM 808 C C . LEU A 1 98 ? -26.622 -3.937 8.640 1.00 79.31 98 LEU A C 1
ATOM 810 O O . LEU A 1 98 ? -25.902 -3.671 9.608 1.00 79.31 98 LEU A O 1
ATOM 814 N N . THR A 1 99 ? -26.913 -5.179 8.262 1.00 86.38 99 THR A N 1
ATOM 815 C CA . THR A 1 99 ? -26.320 -6.375 8.875 1.00 86.38 99 THR A CA 1
ATOM 816 C C . THR A 1 99 ? -24.820 -6.455 8.576 1.00 86.38 99 THR A C 1
ATOM 818 O O . THR A 1 99 ? -24.328 -5.849 7.620 1.00 86.38 99 THR A O 1
ATOM 821 N N . THR A 1 100 ? -24.070 -7.219 9.375 1.00 87.50 100 THR A N 1
ATOM 822 C CA . THR A 1 100 ? -22.625 -7.431 9.168 1.00 87.50 100 THR A CA 1
ATOM 823 C C . THR A 1 100 ? -22.323 -7.968 7.765 1.00 87.50 100 THR A C 1
ATOM 825 O O . THR A 1 100 ? -21.426 -7.460 7.098 1.00 87.50 100 THR A O 1
ATOM 828 N N . THR A 1 101 ? -23.131 -8.909 7.270 1.00 89.31 101 THR A N 1
ATOM 829 C CA . THR A 1 101 ? -22.996 -9.482 5.921 1.00 89.31 101 THR A CA 1
ATOM 830 C C . THR A 1 101 ? -23.216 -8.442 4.822 1.00 89.31 101 THR A C 1
ATOM 832 O O . THR A 1 101 ? -22.464 -8.397 3.853 1.00 89.31 101 THR A O 1
ATOM 835 N N . GLN A 1 102 ? -24.202 -7.554 4.979 1.00 88.25 102 GLN A N 1
ATOM 836 C CA . GLN A 1 102 ? -24.457 -6.485 4.005 1.00 88.25 102 GLN A CA 1
ATOM 837 C C . GLN A 1 102 ? -23.348 -5.427 3.999 1.00 88.25 102 GLN A C 1
ATOM 839 O O . GLN A 1 102 ? -22.986 -4.928 2.935 1.00 88.25 102 GLN A O 1
ATOM 844 N N . LYS A 1 103 ? -22.779 -5.096 5.167 1.00 88.88 103 LYS A N 1
ATOM 845 C CA . LYS A 1 103 ? -21.605 -4.210 5.256 1.00 88.88 103 LYS A CA 1
ATOM 846 C C . LYS A 1 103 ? -20.407 -4.819 4.531 1.00 88.88 103 LYS A C 1
ATOM 848 O O . LYS A 1 103 ? -19.781 -4.133 3.729 1.00 88.88 103 LYS A O 1
ATOM 853 N N . LEU A 1 104 ? -20.144 -6.108 4.757 1.00 90.94 104 LEU A N 1
ATOM 854 C CA . LEU A 1 104 ? -19.075 -6.834 4.073 1.00 90.94 104 LEU A CA 1
ATOM 855 C C . LEU A 1 104 ? -19.283 -6.839 2.553 1.00 90.94 104 LEU A C 1
ATOM 857 O O . LEU A 1 104 ? -18.367 -6.489 1.819 1.00 90.94 104 LEU A O 1
ATOM 861 N N . SER A 1 105 ? -20.492 -7.156 2.080 1.00 92.06 105 SER A N 1
ATOM 862 C CA . SER A 1 105 ? -20.807 -7.166 0.645 1.00 92.06 105 SER A CA 1
ATOM 863 C C . SER A 1 105 ? -20.525 -5.818 -0.021 1.00 92.06 105 SER A C 1
ATOM 865 O O . SER A 1 105 ? -19.902 -5.774 -1.076 1.00 92.06 105 SER A O 1
ATOM 867 N N . LYS A 1 106 ? -20.928 -4.710 0.612 1.00 91.62 106 LYS A N 1
ATOM 868 C CA . LYS A 1 106 ? -20.671 -3.359 0.088 1.00 91.62 106 LYS A CA 1
ATOM 869 C C . LYS A 1 106 ? -19.194 -2.989 0.101 1.00 91.62 106 LYS A C 1
ATOM 871 O O . LYS A 1 106 ? -18.731 -2.282 -0.786 1.00 91.62 106 LYS A O 1
ATOM 876 N N . TYR A 1 107 ? -18.451 -3.443 1.107 1.00 93.12 107 TYR A N 1
ATOM 877 C CA . TYR A 1 107 ? -17.009 -3.221 1.168 1.00 93.12 107 TYR A CA 1
ATOM 878 C C . TYR A 1 107 ? -16.270 -3.997 0.070 1.00 93.12 107 TYR A C 1
ATOM 880 O O . TYR A 1 107 ? -15.365 -3.457 -0.567 1.00 93.12 107 TYR A O 1
ATOM 888 N N . LEU A 1 108 ? -16.692 -5.235 -0.206 1.00 93.12 108 LEU A N 1
ATOM 889 C CA . LEU A 1 108 ? -16.167 -6.033 -1.315 1.00 93.12 108 LEU A CA 1
ATOM 890 C C . LEU A 1 108 ? -16.477 -5.383 -2.667 1.00 93.12 108 LEU A C 1
ATOM 892 O O . LEU A 1 108 ? -15.595 -5.301 -3.516 1.00 93.12 108 LEU A O 1
ATOM 896 N N . GLU A 1 109 ? -17.690 -4.859 -2.845 1.00 94.50 109 GLU A N 1
ATOM 897 C CA . GLU A 1 109 ? -18.077 -4.113 -4.046 1.00 94.50 109 GLU A CA 1
ATOM 898 C C . GLU A 1 109 ? -17.231 -2.843 -4.232 1.00 94.50 109 GLU A C 1
ATOM 900 O O . GLU A 1 109 ? -16.699 -2.600 -5.317 1.00 94.50 109 GLU A O 1
ATOM 905 N N . ALA A 1 110 ? -17.035 -2.060 -3.166 1.00 94.81 110 ALA A N 1
ATOM 906 C CA . ALA A 1 110 ? -16.168 -0.883 -3.188 1.00 94.81 110 ALA A CA 1
ATOM 907 C C . ALA A 1 110 ? -14.723 -1.244 -3.554 1.00 94.81 110 ALA A C 1
ATOM 909 O O . ALA A 1 110 ? -14.125 -0.610 -4.424 1.00 94.81 110 ALA A O 1
ATOM 910 N N . THR A 1 111 ? -14.186 -2.294 -2.931 1.00 94.19 111 THR A N 1
ATOM 911 C CA . THR A 1 111 ? -12.840 -2.804 -3.208 1.00 94.19 111 THR A CA 1
ATOM 912 C C . THR A 1 111 ? -12.705 -3.236 -4.663 1.00 94.19 111 THR A C 1
ATOM 914 O O . THR A 1 111 ? -11.765 -2.825 -5.335 1.00 94.19 111 THR A O 1
ATOM 917 N N . ALA A 1 112 ? -13.662 -4.005 -5.187 1.00 94.12 112 ALA A N 1
ATOM 918 C CA . ALA A 1 112 ? -13.652 -4.439 -6.580 1.00 94.12 112 ALA A CA 1
ATOM 919 C C . ALA A 1 112 ? -13.699 -3.245 -7.548 1.00 94.12 112 ALA A C 1
ATOM 921 O O . ALA A 1 112 ? -12.920 -3.196 -8.498 1.00 94.12 112 ALA A O 1
ATOM 922 N N . SER A 1 113 ? -14.543 -2.245 -7.271 1.00 94.31 113 SER A N 1
ATOM 923 C CA . SER A 1 113 ? -14.660 -1.041 -8.102 1.00 94.31 113 SER A CA 1
ATOM 924 C C . SER A 1 113 ? -13.352 -0.252 -8.215 1.00 94.31 113 SER A C 1
ATOM 926 O O . SER A 1 113 ? -13.137 0.386 -9.244 1.00 94.31 113 SER A O 1
ATOM 928 N N . VAL A 1 114 ? -12.514 -0.252 -7.175 1.00 93.44 114 VAL A N 1
ATOM 929 C CA . VAL A 1 114 ? -11.228 0.467 -7.160 1.00 93.44 114 VAL A CA 1
ATOM 930 C C . VAL A 1 114 ? -10.096 -0.405 -7.701 1.00 93.44 114 VAL A C 1
ATOM 932 O O . VAL A 1 114 ? -9.270 0.065 -8.480 1.00 93.44 114 VAL A O 1
ATOM 935 N N . MET A 1 115 ? -10.065 -1.685 -7.325 1.00 93.50 115 MET A N 1
ATOM 936 C CA . MET A 1 115 ? -8.943 -2.576 -7.621 1.00 93.50 115 MET A CA 1
ATOM 937 C C . MET A 1 115 ? -8.979 -3.145 -9.040 1.00 93.50 115 MET A C 1
ATOM 939 O O . MET A 1 115 ? -7.918 -3.325 -9.628 1.00 93.50 115 MET A O 1
ATOM 943 N N . VAL A 1 116 ? -10.152 -3.393 -9.634 1.00 93.38 116 VAL A N 1
ATOM 944 C CA . VAL A 1 116 ? -10.250 -3.957 -10.997 1.00 93.38 116 VAL A CA 1
ATOM 945 C C . VAL A 1 116 ? -9.547 -3.084 -12.054 1.00 93.38 116 VAL A C 1
ATOM 947 O O . VAL A 1 116 ? -8.743 -3.628 -12.812 1.00 93.38 116 VAL A O 1
ATOM 950 N N . PRO A 1 117 ? -9.737 -1.748 -12.095 1.00 91.62 117 PRO A N 1
ATOM 951 C CA . PRO A 1 117 ? -8.969 -0.885 -12.998 1.00 91.62 117 PRO A CA 1
ATOM 952 C C . PRO A 1 117 ? -7.450 -0.983 -12.796 1.00 91.62 117 PRO A C 1
ATOM 954 O O . PRO A 1 117 ? -6.687 -0.939 -13.760 1.00 91.62 117 PRO A O 1
ATOM 957 N N . ILE A 1 118 ? -7.001 -1.153 -11.549 1.00 91.31 118 ILE A N 1
ATOM 958 C CA . ILE A 1 118 ? -5.578 -1.295 -11.219 1.00 91.31 118 ILE A CA 1
ATOM 959 C C . ILE A 1 118 ? -5.050 -2.637 -11.746 1.00 91.31 118 ILE A C 1
ATOM 961 O O . ILE A 1 118 ? -3.980 -2.677 -12.353 1.00 91.31 118 ILE A O 1
ATOM 965 N N . VAL A 1 119 ? -5.820 -3.719 -11.596 1.00 93.00 119 VAL A N 1
ATOM 966 C CA . VAL A 1 119 ? -5.499 -5.048 -12.146 1.00 93.00 119 VAL A CA 1
ATOM 967 C C . VAL A 1 119 ? -5.326 -5.005 -13.663 1.00 93.00 119 VAL A C 1
ATOM 969 O O . VAL A 1 119 ? -4.356 -5.546 -14.192 1.00 93.00 119 VAL A O 1
ATOM 972 N N . GLU A 1 120 ? -6.205 -4.308 -14.376 1.00 90.12 120 GLU A N 1
ATOM 973 C CA . GLU A 1 120 ? -6.057 -4.173 -15.827 1.00 90.12 120 GLU A CA 1
ATOM 974 C C . GLU A 1 120 ? -4.866 -3.285 -16.213 1.00 90.12 120 GLU A C 1
ATOM 976 O O . GLU A 1 120 ? -4.206 -3.546 -17.218 1.00 90.12 120 GLU A O 1
ATOM 981 N N . SER A 1 121 ? -4.502 -2.302 -15.385 1.00 86.88 121 SER A N 1
ATOM 982 C CA . SER A 1 121 ? -3.337 -1.446 -15.647 1.00 86.88 121 SER A CA 1
ATOM 983 C C . SER A 1 121 ? -1.990 -2.174 -15.530 1.00 86.88 121 SER A C 1
ATOM 985 O O . SER A 1 121 ? -1.027 -1.769 -16.189 1.00 86.88 121 SER A O 1
ATOM 987 N N . VAL A 1 122 ? -1.917 -3.255 -14.737 1.00 89.12 122 VAL A N 1
ATOM 988 C CA . VAL A 1 122 ? -0.694 -4.063 -14.584 1.00 89.12 122 VAL A CA 1
ATOM 989 C C . VAL A 1 122 ? -0.559 -5.163 -15.632 1.00 89.12 122 VAL A C 1
ATOM 991 O O . VAL A 1 122 ? 0.556 -5.613 -15.886 1.00 89.12 122 VAL A O 1
ATOM 994 N N . ARG A 1 123 ? -1.656 -5.584 -16.277 1.00 89.94 123 ARG A N 1
ATOM 995 C CA . ARG A 1 123 ? -1.648 -6.659 -17.286 1.00 89.94 123 ARG A CA 1
ATOM 996 C C . ARG A 1 123 ? -0.612 -6.436 -18.409 1.00 89.94 123 ARG A C 1
ATOM 998 O O . ARG A 1 123 ? 0.055 -7.407 -18.766 1.00 89.94 123 ARG A O 1
ATOM 1005 N N . PRO A 1 124 ? -0.395 -5.212 -18.935 1.00 89.44 124 PRO A N 1
ATOM 1006 C CA . PRO A 1 124 ? 0.607 -4.957 -19.975 1.00 89.44 124 PRO A CA 1
ATOM 1007 C C . PRO A 1 124 ? 2.067 -5.011 -19.499 1.00 89.44 124 PRO A C 1
ATOM 1009 O O . PRO A 1 124 ? 2.967 -5.000 -20.334 1.00 89.44 124 PRO A O 1
ATOM 1012 N N . LEU A 1 125 ? 2.329 -5.041 -18.185 1.00 86.00 125 LEU A N 1
ATOM 1013 C CA . LEU A 1 125 ? 3.693 -4.975 -17.639 1.00 86.00 125 LEU A CA 1
ATOM 1014 C C . LEU A 1 125 ? 4.474 -6.278 -17.813 1.00 86.00 125 LEU A C 1
ATOM 1016 O O . LEU A 1 125 ? 5.705 -6.263 -17.806 1.00 86.00 125 LEU A O 1
ATOM 1020 N N . HIS A 1 126 ? 3.770 -7.400 -17.960 1.00 87.88 126 HIS A N 1
ATOM 1021 C CA . HIS A 1 126 ? 4.380 -8.712 -18.120 1.00 87.88 126 HIS A CA 1
ATOM 1022 C C . HIS A 1 126 ? 3.834 -9.436 -19.357 1.00 87.88 126 HIS A C 1
ATOM 1024 O O . HIS A 1 126 ? 2.673 -9.238 -19.729 1.00 87.88 126 HIS A O 1
ATOM 1030 N N . PRO A 1 127 ? 4.649 -10.297 -19.998 1.00 90.25 127 PRO A N 1
ATOM 1031 C CA . PRO A 1 127 ? 4.191 -11.124 -21.107 1.00 90.25 127 PRO A CA 1
ATOM 1032 C C . PRO A 1 127 ? 3.008 -12.020 -20.707 1.00 90.25 127 PRO A C 1
ATOM 1034 O O . PRO A 1 127 ? 2.983 -12.495 -19.569 1.00 90.25 127 PRO A O 1
ATOM 1037 N N . PRO A 1 128 ? 2.095 -12.360 -21.640 1.00 89.44 128 PRO A N 1
ATOM 1038 C CA . PRO A 1 128 ? 0.929 -13.205 -21.361 1.00 89.44 128 PRO A CA 1
ATOM 1039 C C . PRO A 1 128 ? 1.253 -14.522 -20.651 1.00 89.44 128 PRO A C 1
ATOM 1041 O O . PRO A 1 128 ? 0.510 -14.931 -19.770 1.00 89.44 128 PRO A O 1
ATOM 1044 N N . LYS A 1 129 ? 2.406 -15.124 -20.963 1.00 93.44 129 LYS A N 1
ATOM 1045 C CA . LYS A 1 129 ? 2.883 -16.364 -20.343 1.00 93.44 129 LYS A CA 1
ATOM 1046 C C . LYS A 1 129 ? 3.031 -16.268 -18.819 1.00 93.44 129 LYS A C 1
ATOM 1048 O O . LYS A 1 129 ? 2.740 -17.224 -18.121 1.00 93.44 129 LYS A O 1
ATOM 1053 N N . VAL A 1 130 ? 3.441 -15.113 -18.286 1.00 92.12 130 VAL A N 1
ATOM 1054 C CA . VAL A 1 130 ? 3.538 -14.910 -16.825 1.00 92.12 130 VAL A CA 1
ATOM 1055 C C . VAL A 1 130 ? 2.154 -14.982 -16.177 1.00 92.12 130 VAL A C 1
ATOM 1057 O O . VAL A 1 130 ? 2.012 -15.464 -15.056 1.00 92.12 130 VAL A O 1
ATOM 1060 N N . TRP A 1 131 ? 1.126 -14.539 -16.902 1.00 93.56 131 TRP A N 1
ATOM 1061 C CA . TRP A 1 131 ? -0.253 -14.544 -16.429 1.00 93.56 131 TRP A CA 1
ATOM 1062 C C . TRP A 1 131 ? -0.938 -15.912 -16.512 1.00 93.56 131 TRP A C 1
ATOM 1064 O O . TRP A 1 131 ? -2.028 -16.069 -15.964 1.00 93.56 131 TRP A O 1
ATOM 1074 N N . GLU A 1 132 ? -0.309 -16.894 -17.163 1.00 92.19 132 GLU A N 1
ATOM 1075 C CA . GLU A 1 132 ? -0.732 -18.298 -17.117 1.00 92.19 132 GLU A CA 1
ATOM 1076 C C . GLU A 1 132 ? -0.362 -18.939 -15.769 1.00 92.19 132 GLU A C 1
ATOM 1078 O O . GLU A 1 132 ? -1.127 -19.749 -15.248 1.00 92.19 132 GLU A O 1
ATOM 1083 N N . ASP A 1 133 ? 0.761 -18.521 -15.172 1.00 93.00 133 ASP A N 1
ATOM 1084 C CA . ASP A 1 133 ? 1.267 -19.054 -13.900 1.00 93.00 133 ASP A CA 1
ATOM 1085 C C . ASP A 1 133 ? 0.757 -18.275 -12.674 1.00 93.00 133 ASP A C 1
ATOM 1087 O O . ASP A 1 133 ? 0.542 -18.844 -11.602 1.00 93.00 133 ASP A O 1
ATOM 1091 N N . VAL A 1 134 ? 0.579 -16.955 -12.802 1.00 93.50 134 VAL A N 1
ATOM 1092 C CA . VAL A 1 134 ? 0.186 -16.067 -11.696 1.00 93.50 134 VAL A CA 1
ATOM 1093 C C . VAL A 1 134 ? -0.944 -15.151 -12.138 1.00 93.50 134 VAL A C 1
ATOM 1095 O O . VAL A 1 134 ? -0.859 -14.512 -13.177 1.00 93.50 134 VAL A O 1
ATOM 1098 N N . SER A 1 135 ? -2.000 -15.003 -11.333 1.00 93.62 135 SER A N 1
ATOM 1099 C CA . SER A 1 135 ? -3.067 -14.064 -11.699 1.00 93.62 135 SER A CA 1
ATOM 1100 C C . SER A 1 135 ? -2.627 -12.596 -11.518 1.00 93.62 135 SER A C 1
ATOM 1102 O O . SER A 1 135 ? -2.024 -12.256 -10.493 1.00 93.62 135 SER A O 1
ATOM 1104 N N . PRO A 1 136 ? -2.988 -11.683 -12.441 1.00 93.12 136 PRO A N 1
ATOM 1105 C CA . PRO A 1 136 ? -2.767 -10.245 -12.261 1.00 93.12 136 PRO A CA 1
ATOM 1106 C C . PRO A 1 136 ? -3.404 -9.711 -10.974 1.00 93.12 136 PRO A C 1
ATOM 1108 O O . PRO A 1 136 ? -2.840 -8.857 -10.293 1.00 93.12 136 PRO A O 1
ATOM 1111 N N . GLN A 1 137 ? -4.564 -10.258 -10.602 1.00 93.81 137 GLN A N 1
ATOM 1112 C CA . GLN A 1 137 ? -5.249 -9.886 -9.372 1.00 93.81 137 GLN A CA 1
ATOM 1113 C C . GLN A 1 137 ? -4.443 -10.263 -8.131 1.00 93.81 137 GLN A C 1
ATOM 1115 O O . GLN A 1 137 ? -4.320 -9.442 -7.228 1.00 93.81 137 GLN A O 1
ATOM 1120 N N . PHE A 1 138 ? -3.832 -11.449 -8.111 1.00 93.75 138 PHE A N 1
ATOM 1121 C CA . PHE A 1 138 ? -2.939 -11.849 -7.027 1.00 93.75 138 PHE A CA 1
ATOM 1122 C C . PHE A 1 138 ? -1.759 -10.885 -6.885 1.00 93.75 138 PHE A C 1
ATOM 1124 O O . PHE A 1 138 ? -1.469 -10.458 -5.770 1.00 93.75 138 PHE A O 1
ATOM 1131 N N . LEU A 1 139 ? -1.122 -10.490 -7.995 1.00 92.62 139 LEU A N 1
ATOM 1132 C CA . LEU A 1 139 ? -0.009 -9.538 -7.970 1.00 92.62 139 LEU A CA 1
ATOM 1133 C C . LEU A 1 139 ? -0.426 -8.204 -7.335 1.00 92.62 139 LEU A C 1
ATOM 1135 O O . LEU A 1 139 ? 0.246 -7.712 -6.429 1.00 92.62 139 LEU A O 1
ATOM 1139 N N . VAL A 1 140 ? -1.543 -7.630 -7.790 1.00 93.75 140 VAL A N 1
ATOM 1140 C CA . VAL A 1 140 ? -2.054 -6.361 -7.253 1.00 93.75 140 VAL A CA 1
ATOM 1141 C C . VAL A 1 140 ? -2.423 -6.501 -5.781 1.00 93.75 140 VAL A C 1
ATOM 1143 O O . VAL A 1 140 ? -2.022 -5.661 -4.979 1.00 93.75 140 VAL A O 1
ATOM 1146 N N . THR A 1 141 ? -3.140 -7.563 -5.400 1.00 93.00 141 THR A N 1
ATOM 1147 C CA . THR A 1 141 ? -3.505 -7.806 -4.000 1.00 93.00 141 THR A CA 1
ATOM 1148 C C . THR A 1 141 ? -2.259 -7.914 -3.126 1.00 93.00 141 THR A C 1
ATOM 1150 O O . THR A 1 141 ? -2.163 -7.197 -2.133 1.00 93.00 141 THR A O 1
ATOM 1153 N N . PHE A 1 142 ? -1.271 -8.713 -3.530 1.00 93.31 142 PHE A N 1
ATOM 1154 C CA . PHE A 1 142 ? -0.019 -8.890 -2.798 1.00 93.31 142 PHE A CA 1
ATOM 1155 C C . PHE A 1 142 ? 0.700 -7.558 -2.547 1.00 93.31 142 PHE A C 1
ATOM 1157 O O . PHE A 1 142 ? 1.055 -7.251 -1.411 1.00 93.31 142 PHE A O 1
ATOM 1164 N N . TRP A 1 143 ? 0.876 -6.735 -3.584 1.00 93.00 143 TRP A N 1
ATOM 1165 C CA . TRP A 1 143 ? 1.602 -5.472 -3.444 1.00 93.00 143 TRP A CA 1
ATOM 1166 C C . TRP A 1 143 ? 0.785 -4.355 -2.788 1.00 93.00 143 TRP A C 1
ATOM 1168 O O . TRP A 1 143 ? 1.371 -3.444 -2.195 1.00 93.00 143 TRP A O 1
ATOM 1178 N N . SER A 1 144 ? -0.546 -4.424 -2.838 1.00 92.56 144 SER A N 1
ATOM 1179 C CA . SER A 1 144 ? -1.428 -3.447 -2.190 1.00 92.56 144 SER A CA 1
ATOM 1180 C C . SER A 1 144 ? -1.513 -3.600 -0.670 1.00 92.56 144 SER A C 1
ATOM 1182 O O . SER A 1 144 ? -1.720 -2.602 0.016 1.00 92.56 144 SER A O 1
ATOM 1184 N N . LEU A 1 145 ? -1.312 -4.811 -0.139 1.00 91.88 145 LEU A N 1
ATOM 1185 C CA . LEU A 1 145 ? -1.436 -5.093 1.290 1.00 91.88 145 LEU A CA 1
ATOM 1186 C C . LEU A 1 145 ? -0.146 -4.785 2.059 1.00 91.88 145 LEU A C 1
ATOM 1188 O O . LEU A 1 145 ? 0.974 -4.977 1.579 1.00 91.88 145 LEU A O 1
ATOM 1192 N N . SER A 1 146 ? -0.310 -4.327 3.295 1.00 88.81 146 SER A N 1
ATOM 1193 C CA . SER A 1 146 ? 0.745 -4.197 4.293 1.00 88.81 146 SER A CA 1
ATOM 1194 C C . SER A 1 146 ? 0.687 -5.342 5.311 1.00 88.81 146 SER A C 1
ATOM 1196 O O . SER A 1 146 ? -0.306 -6.057 5.427 1.00 88.81 146 SER A O 1
ATOM 1198 N N . MET A 1 147 ? 1.756 -5.513 6.093 1.00 88.50 147 MET A N 1
ATOM 1199 C CA . MET A 1 147 ? 1.809 -6.555 7.129 1.00 88.50 147 MET A CA 1
ATOM 1200 C C . MET A 1 147 ? 0.691 -6.415 8.169 1.00 88.50 147 MET A C 1
ATOM 1202 O O . MET A 1 147 ? 0.158 -7.419 8.638 1.00 88.50 147 MET A O 1
ATOM 1206 N N . TYR A 1 148 ? 0.315 -5.179 8.504 1.00 87.69 148 TYR A N 1
ATOM 1207 C CA . TYR A 1 148 ? -0.728 -4.902 9.490 1.00 87.69 148 TYR A CA 1
ATOM 1208 C C . TYR A 1 148 ? -2.137 -5.225 8.980 1.00 87.69 148 TYR A C 1
ATOM 1210 O O . TYR A 1 148 ? -3.027 -5.454 9.796 1.00 87.69 148 TYR A O 1
ATOM 1218 N N . ASP A 1 149 ? -2.325 -5.309 7.659 1.00 87.94 149 ASP A N 1
ATOM 1219 C CA . ASP A 1 149 ? -3.588 -5.750 7.055 1.00 87.94 149 ASP A CA 1
ATOM 1220 C C . ASP A 1 149 ? -3.770 -7.272 7.159 1.00 87.94 149 ASP A C 1
ATOM 1222 O O . ASP A 1 149 ? -4.890 -7.775 7.115 1.00 87.94 149 ASP A O 1
ATOM 1226 N N . LEU A 1 150 ? -2.665 -8.012 7.301 1.00 88.81 150 LEU A N 1
ATOM 1227 C CA . LEU A 1 150 ? -2.654 -9.473 7.375 1.00 88.81 150 LEU A CA 1
ATOM 1228 C C . LEU A 1 150 ? -2.678 -9.984 8.815 1.00 88.81 150 LEU A C 1
ATOM 1230 O O . LEU A 1 150 ? -3.354 -10.968 9.108 1.00 88.81 150 LEU A O 1
ATOM 1234 N N . GLN A 1 151 ? -1.927 -9.339 9.709 1.00 91.12 151 GLN A N 1
ATOM 1235 C CA . GLN A 1 151 ? -1.790 -9.776 11.093 1.00 91.12 151 GLN A CA 1
ATOM 1236 C C . GLN A 1 151 ? -1.737 -8.585 12.047 1.00 91.12 151 GLN A C 1
ATOM 1238 O O . GLN A 1 151 ? -0.823 -7.760 12.010 1.00 91.12 151 GLN A O 1
ATOM 1243 N N . VAL A 1 152 ? -2.674 -8.565 12.993 1.00 90.81 152 VAL A N 1
ATOM 1244 C CA . VAL A 1 152 ? -2.646 -7.631 14.121 1.00 90.81 152 VAL A CA 1
ATOM 1245 C C . VAL A 1 152 ? -1.805 -8.244 15.252 1.00 90.81 152 VAL A C 1
ATOM 1247 O O . VAL A 1 152 ? -2.079 -9.376 15.666 1.00 90.81 152 VAL A O 1
ATOM 1250 N N . PRO A 1 153 ? -0.797 -7.536 15.799 1.00 93.25 153 PRO A N 1
ATOM 1251 C CA . PRO A 1 153 ? 0.029 -8.032 16.902 1.00 93.25 153 PRO A CA 1
ATOM 1252 C C . PRO A 1 153 ? -0.716 -7.945 18.248 1.00 93.25 153 PRO A C 1
ATOM 1254 O O . PRO A 1 153 ? -0.371 -7.153 19.125 1.00 93.25 153 PRO A O 1
ATOM 1257 N N . ALA A 1 154 ? -1.768 -8.753 18.411 1.00 94.25 154 ALA A N 1
ATOM 1258 C CA . ALA A 1 154 ? -2.695 -8.700 19.546 1.00 94.25 154 ALA A CA 1
ATOM 1259 C C . ALA A 1 154 ? -2.000 -8.822 20.915 1.00 94.25 154 ALA A C 1
ATOM 1261 O O . ALA A 1 154 ? -2.340 -8.094 21.847 1.00 94.25 154 ALA A O 1
ATOM 1262 N N . GLU A 1 155 ? -0.993 -9.689 21.029 1.00 95.44 155 GLU A N 1
ATOM 1263 C CA . GLU A 1 155 ? -0.241 -9.886 22.274 1.00 95.44 155 GLU A CA 1
ATOM 1264 C C . GLU A 1 155 ? 0.490 -8.618 22.732 1.00 95.44 155 GLU A C 1
ATOM 1266 O O . GLU A 1 155 ? 0.509 -8.303 23.922 1.00 95.44 155 GLU A O 1
ATOM 1271 N N . SER A 1 156 ? 1.070 -7.859 21.796 1.00 94.62 156 SER A N 1
ATOM 1272 C CA . SER A 1 156 ? 1.761 -6.603 22.103 1.00 94.62 156 SER A CA 1
ATOM 1273 C C . SER A 1 156 ? 0.789 -5.552 22.636 1.00 94.62 156 SER A C 1
ATOM 1275 O O . SER A 1 156 ? 1.088 -4.888 23.629 1.00 94.62 156 SER A O 1
ATOM 1277 N N . TYR A 1 157 ? -0.407 -5.449 22.042 1.00 96.00 157 TYR A N 1
ATOM 1278 C CA . TYR A 1 157 ? -1.458 -4.562 22.549 1.00 96.00 157 TYR A CA 1
ATOM 1279 C C . TYR A 1 157 ? -1.920 -4.969 23.949 1.00 96.00 157 TYR A C 1
ATOM 1281 O O . TYR A 1 157 ? -2.057 -4.114 24.819 1.00 96.00 157 TYR A O 1
ATOM 1289 N N . GLN A 1 158 ? -2.122 -6.265 24.199 1.00 97.31 158 GLN A N 1
ATOM 1290 C CA . GLN A 1 158 ? -2.531 -6.756 25.518 1.00 97.31 158 GLN A CA 1
ATOM 1291 C C . GLN A 1 158 ? -1.496 -6.429 26.602 1.00 97.31 158 GL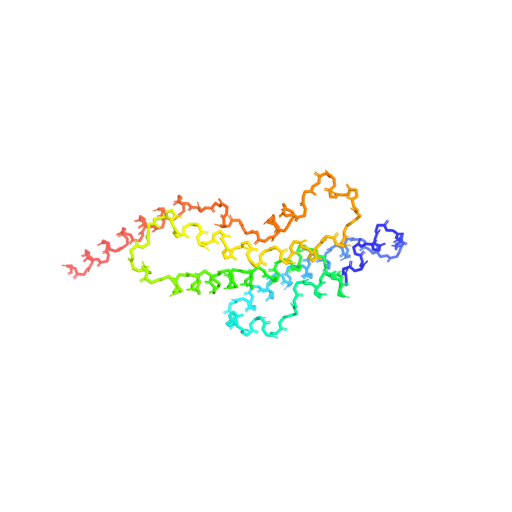N A C 1
ATOM 1293 O O . GLN A 1 158 ? -1.875 -5.978 27.686 1.00 97.31 158 GLN A O 1
ATOM 1298 N N . LYS A 1 159 ? -0.200 -6.595 26.302 1.00 97.25 159 LYS A N 1
ATOM 1299 C CA . LYS A 1 159 ? 0.898 -6.230 27.211 1.00 97.25 159 LYS A CA 1
ATOM 1300 C C . LYS A 1 159 ? 0.881 -4.738 27.556 1.00 97.25 159 LYS A C 1
ATOM 1302 O O . LYS A 1 159 ? 0.938 -4.396 28.737 1.00 97.25 159 LYS A O 1
ATOM 1307 N N . GLU A 1 160 ? 0.748 -3.856 26.563 1.00 96.38 160 GLU A N 1
ATOM 1308 C CA . GLU A 1 160 ? 0.728 -2.407 26.817 1.00 96.38 160 GLU A CA 1
ATOM 1309 C C . GLU A 1 160 ? -0.546 -1.971 27.560 1.00 96.38 160 GLU A C 1
ATOM 1311 O O . GLU A 1 160 ? -0.475 -1.164 28.484 1.00 96.38 160 GLU A O 1
ATOM 1316 N N . ILE A 1 161 ? -1.706 -2.566 27.256 1.00 97.06 161 ILE A N 1
ATOM 1317 C CA . ILE A 1 161 ? -2.957 -2.312 27.992 1.00 97.06 161 ILE A CA 1
ATOM 1318 C C . ILE A 1 161 ? -2.812 -2.690 29.472 1.00 97.06 161 ILE A C 1
ATOM 1320 O O . ILE A 1 161 ? -3.239 -1.931 30.343 1.00 97.06 161 ILE A O 1
ATOM 1324 N N . ALA A 1 162 ? -2.226 -3.852 29.775 1.00 97.25 162 ALA A N 1
ATOM 1325 C CA . ALA A 1 162 ? -2.014 -4.291 31.154 1.00 97.25 162 ALA A CA 1
ATOM 1326 C C . ALA A 1 162 ? -1.088 -3.330 31.917 1.00 97.25 162 ALA A C 1
ATOM 1328 O O . ALA A 1 162 ? -1.394 -2.934 33.043 1.00 97.25 162 ALA A O 1
ATOM 1329 N N . LYS A 1 163 ? -0.001 -2.893 31.274 1.00 97.31 163 LYS A N 1
ATOM 1330 C CA . LYS A 1 163 ? 0.937 -1.908 31.825 1.00 97.31 163 LYS A CA 1
ATOM 1331 C C . LYS A 1 163 ? 0.265 -0.561 32.111 1.00 97.31 163 LYS A C 1
ATOM 1333 O O . LYS A 1 163 ? 0.446 -0.012 33.194 1.00 97.31 163 LYS A O 1
ATOM 1338 N N . LEU A 1 164 ? -0.542 -0.045 31.181 1.00 96.69 164 LEU A N 1
ATOM 1339 C CA . LEU A 1 164 ? -1.267 1.219 31.358 1.00 96.69 164 LEU A CA 1
ATOM 1340 C C . LEU A 1 164 ? -2.315 1.141 32.477 1.00 96.69 164 LEU A C 1
ATOM 1342 O O . LEU A 1 164 ? -2.459 2.091 33.241 1.00 96.69 164 LEU A O 1
ATOM 1346 N N . LYS A 1 165 ? -3.011 0.005 32.620 1.00 96.69 165 LYS A N 1
ATOM 1347 C CA . LYS A 1 165 ? -3.946 -0.227 33.735 1.00 96.69 165 LYS A CA 1
ATOM 1348 C C . LYS A 1 165 ? -3.240 -0.209 35.090 1.00 96.69 165 LYS A C 1
ATOM 1350 O O . LYS A 1 165 ? -3.752 0.397 36.027 1.00 96.69 165 LYS A O 1
ATOM 1355 N N . LEU A 1 166 ? -2.068 -0.840 35.179 1.00 96.50 166 LEU A N 1
ATOM 1356 C CA . LEU A 1 166 ? -1.259 -0.835 36.397 1.00 96.50 166 LEU A CA 1
ATOM 1357 C C . LEU A 1 166 ? -0.820 0.589 36.766 1.00 96.50 166 LEU A C 1
ATOM 1359 O O . LEU A 1 166 ? -1.019 1.014 37.900 1.00 96.50 166 LEU A O 1
ATOM 1363 N N . LEU A 1 167 ? -0.292 1.340 35.794 1.00 95.25 167 LEU A N 1
ATOM 1364 C CA . LEU A 1 167 ? 0.114 2.737 35.981 1.00 95.25 167 LEU A CA 1
ATOM 1365 C C . LEU A 1 167 ? -1.057 3.620 36.433 1.00 95.25 167 LEU A C 1
ATOM 1367 O O . LEU A 1 167 ? -0.898 4.433 37.338 1.00 95.25 167 LEU A O 1
ATOM 1371 N N . ALA A 1 168 ? -2.243 3.443 35.845 1.00 93.81 168 ALA A N 1
ATOM 1372 C CA . ALA A 1 168 ? -3.434 4.188 36.245 1.00 93.81 168 ALA A CA 1
ATOM 1373 C C . ALA A 1 168 ? -3.839 3.903 37.703 1.00 93.81 168 ALA A C 1
ATOM 1375 O O . ALA A 1 168 ? -4.167 4.841 38.426 1.00 93.81 168 ALA A O 1
ATOM 1376 N N . SER A 1 169 ? -3.772 2.641 38.150 1.00 92.88 169 SER A N 1
ATOM 1377 C CA . SER A 1 169 ? -4.045 2.267 39.550 1.00 92.88 169 SER A CA 1
ATOM 1378 C C . SER A 1 169 ? -3.057 2.920 40.515 1.00 92.88 169 SER A C 1
ATOM 1380 O O . SER A 1 169 ? -3.469 3.535 41.492 1.00 92.88 169 SER A O 1
ATOM 1382 N N . GLN A 1 170 ? -1.760 2.868 40.194 1.00 92.50 170 GLN A N 1
ATOM 1383 C CA . GLN A 1 170 ? -0.702 3.462 41.019 1.00 92.50 170 GLN A CA 1
ATOM 1384 C C . GLN A 1 170 ? -0.854 4.981 41.157 1.00 92.50 170 GLN A C 1
ATOM 1386 O O . GLN A 1 170 ? -0.666 5.532 42.240 1.00 92.50 170 GLN A O 1
ATOM 1391 N N . VAL A 1 171 ? -1.228 5.670 40.073 1.00 91.56 171 VAL A N 1
ATOM 1392 C CA . VAL A 1 171 ? -1.485 7.116 40.112 1.00 91.56 171 VAL A CA 1
ATOM 1393 C C . VAL A 1 171 ? -2.704 7.440 40.979 1.00 91.56 171 VAL A C 1
ATOM 1395 O O . VAL A 1 171 ? -2.656 8.416 41.723 1.00 91.56 171 VAL A O 1
ATOM 1398 N N . MET A 1 172 ? -3.775 6.642 40.922 1.00 87.62 172 MET A N 1
ATOM 1399 C CA . MET A 1 172 ? -4.947 6.843 41.786 1.00 87.62 172 MET A CA 1
ATOM 1400 C C . MET A 1 172 ? -4.598 6.653 43.266 1.00 87.62 172 MET A C 1
ATOM 1402 O O . MET A 1 172 ? -4.887 7.542 44.059 1.00 87.62 172 MET A O 1
ATOM 1406 N N . GLU A 1 173 ? -3.886 5.579 43.615 1.00 85.12 173 GLU A N 1
ATOM 1407 C CA . GLU A 1 173 ? -3.431 5.317 44.990 1.00 85.12 173 GLU A CA 1
ATOM 1408 C C . GLU A 1 173 ? -2.520 6.433 45.528 1.00 85.12 173 GLU A C 1
ATOM 1410 O O . GLU A 1 173 ? -2.657 6.853 46.673 1.00 85.12 173 GLU A O 1
ATOM 1415 N N . SER A 1 174 ? -1.632 6.984 44.692 1.00 76.62 174 SER A N 1
ATOM 1416 C CA . SER A 1 174 ? -0.749 8.096 45.081 1.00 76.62 174 SER A CA 1
ATOM 1417 C C . SER A 1 174 ? -1.462 9.435 45.298 1.00 76.62 174 SER A C 1
ATOM 1419 O O . SER A 1 174 ? -0.878 10.346 45.872 1.00 76.62 174 SER A O 1
ATOM 1421 N N . LYS A 1 175 ? -2.697 9.577 44.804 1.00 70.38 175 LYS A N 1
ATOM 1422 C CA . LYS A 1 175 ? -3.507 10.798 44.923 1.00 70.38 175 LYS A CA 1
ATOM 1423 C C . LYS A 1 175 ? -4.443 10.764 46.135 1.00 70.38 175 LYS A C 1
ATOM 1425 O O . LYS A 1 175 ? -5.014 11.795 46.480 1.00 70.38 175 LYS A O 1
ATOM 1430 N N . GLU A 1 176 ? -4.638 9.579 46.712 1.00 61.34 176 GLU A N 1
ATOM 1431 C CA . GLU A 1 176 ? -5.430 9.337 47.922 1.00 61.34 176 GLU A CA 1
ATOM 1432 C C . GLU A 1 176 ? -4.583 9.373 49.211 1.00 61.34 176 GLU A C 1
ATOM 1434 O O . GLU A 1 176 ? -5.155 9.401 50.302 1.00 61.34 176 GLU A O 1
ATOM 1439 N N . MET A 1 177 ? -3.247 9.413 49.093 1.00 52.19 177 MET A N 1
ATOM 1440 C CA . MET A 1 177 ? -2.300 9.724 50.181 1.00 52.19 177 MET A CA 1
ATOM 1441 C C . MET A 1 177 ? -1.929 11.207 50.196 1.00 52.19 177 MET A C 1
ATOM 1443 O O . MET A 1 177 ? -1.709 11.729 51.312 1.00 52.19 177 MET A O 1
#

pLDDT: mean 86.35, std 12.1, range [41.09, 97.31]

Sequence (177 aa):
MAQQKHCVIYRETAHSHLKLVGKLYDQCQDTLVQFGTFLGSTYTVEEYMERLPSIHSMLQEYHIHSDVAFFLARPMFSHQINQKYDQLRKADPNTKKLTTTQKLSKYLEATASVMVPIVESVRPLHPPKVWEDVSPQFLVTFWSLSMYDLQVPAESYQKEIAKLKLLASQVMESKEM

Secondary structure (DSSP, 8-state):
-HHHHHHHHHS--TTS-HHHHHHHHHHHHHHHHHHHHHHHHHS-HHHHHHHSPPHHHHHHTS---HHHHHHHHHHHHHHHHHHHHHHHHHTSTTGGG--HHHHHHHHHHHHHHHHHHHHHHHGGGS-TTHHHHS-HHHHHHHHH--HHHH---HHHHHHHHHHHHHHHHHHHHHHH-

Foldseek 3Di:
DVVVVVCVVVPPPVPDPVVVVVVVVVVVVVVLLVVLVVCVVPDDLVVLPVPDDDLLCCCPVVVPDLLSSLSSCLSVLVVQLVVQLVVLLVVDPPNPPDDPVNSVVSSVVSNCVRCVVVLVSCVVNDDVVVCVVPPSSNVSVVSNDDPCNVDDPVVVVVVVVVVVVVVVVVVVVVVVD

Radius of gyration: 22.78 Å; Cα contacts (8 Å, |Δi|>4): 82; chains: 1; bounding box: 68×36×72 Å

Mean predicted aligned error: 8.31 Å

Organism: Lutzomyia longipalpis (NCBI:txid7200)

InterPro domains:
  IPR021418 THO complex, subunitTHOC2, C-terminal [PF11262] (131-175)
  IPR040007 THO complex subunit 2 [PTHR21597] (1-173)

Solvent-accessible surface area (backbone atoms only — not comparable to full-atom values): 10252 Å² total; per-residue (Å²): 111,79,66,48,68,58,38,63,78,76,43,85,57,90,84,58,62,63,71,57,55,50,51,51,49,52,50,51,52,51,51,48,52,52,48,53,52,47,49,68,70,72,44,54,74,67,58,47,54,74,73,45,79,55,63,57,48,34,47,71,75,67,61,42,55,66,71,60,41,31,63,70,41,35,68,53,51,58,48,53,26,51,54,42,26,51,50,61,42,69,72,37,94,58,56,92,72,64,48,74,68,58,52,48,51,45,44,51,50,20,41,48,71,58,46,51,64,52,29,60,57,52,51,80,78,50,62,72,72,59,53,74,80,42,55,52,58,56,55,48,52,61,55,55,55,53,70,69,79,75,50,73,68,56,68,62,53,51,53,51,51,54,52,52,53,52,52,53,52,53,54,53,57,64,72,76,108